Protein AF-A0AA35WEH0-F1 (afdb_monomer_lite)

Foldseek 3Di:
DDDDDDDDDDDDDDDDDDDDDDDDDDDDDDDDDDDDDDDDDPDDDDDDDDDDDDDDDPDDDDDDDDDDDQAWDWADDPPFTFIKRWADWDDQPVDDPFPQWTWTWIDTPPDLFIKIKTKRFADPDDPPPPPPRVVSSVLVVLLVVLVVVVLVVCVPAFLEKHWRDWGDDPGMTITIIHPLAQDDSGPPNQRPQKDQQVVVCVVVVDDDPVLCVLQVVLVVSRCVVCVVVVKDQVPDDSSQWMDRPRHIHGHSSSRIDD

Structure (mmCIF, N/CA/C/O backbone):
data_AF-A0AA35WEH0-F1
#
_entry.id   AF-A0AA35WEH0-F1
#
loop_
_atom_site.group_PDB
_atom_site.id
_atom_site.type_symbol
_atom_site.label_atom_id
_atom_site.label_alt_id
_atom_site.label_comp_id
_atom_site.label_asym_id
_atom_site.label_entity_id
_atom_site.label_seq_id
_atom_site.pdbx_PDB_ins_code
_atom_site.Cartn_x
_atom_site.Cartn_y
_atom_site.Cartn_z
_atom_site.occupancy
_atom_site.B_iso_or_equiv
_atom_site.auth_seq_id
_atom_site.auth_comp_id
_atom_site.auth_asym_id
_atom_site.auth_atom_id
_atom_site.pdbx_PDB_model_num
ATOM 1 N N . MET A 1 1 ? -0.187 -2.032 74.366 1.00 37.78 1 MET A N 1
ATOM 2 C CA . MET A 1 1 ? 0.340 -3.121 75.215 1.00 37.78 1 MET A CA 1
ATOM 3 C C . MET A 1 1 ? -0.634 -4.287 75.103 1.00 37.78 1 MET A C 1
ATOM 5 O O . MET A 1 1 ? -1.811 -4.036 75.305 1.00 37.78 1 MET A O 1
ATOM 9 N N . SER A 1 2 ? -0.263 -5.507 74.710 1.00 36.09 2 SER A N 1
ATOM 10 C CA . SER A 1 2 ? 1.036 -6.008 74.213 1.00 36.09 2 SER A CA 1
ATOM 11 C C . SER A 1 2 ? 0.821 -7.257 73.335 1.00 36.09 2 SER A C 1
ATOM 13 O O . SER A 1 2 ? -0.213 -7.906 73.447 1.00 36.09 2 SER A O 1
ATOM 15 N N . LEU A 1 3 ? 1.790 -7.595 72.477 1.00 41.25 3 LEU A N 1
ATOM 16 C CA . LEU A 1 3 ? 1.796 -8.824 71.663 1.00 41.25 3 LEU A CA 1
ATOM 17 C C . LEU A 1 3 ? 2.399 -10.015 72.438 1.00 41.25 3 LEU A C 1
ATOM 19 O O . LEU A 1 3 ? 3.408 -9.839 73.116 1.00 41.25 3 LEU A O 1
ATOM 23 N N . SER A 1 4 ? 1.822 -11.213 72.282 1.00 30.39 4 SER A N 1
ATOM 24 C CA . SER A 1 4 ? 2.431 -12.550 72.487 1.00 30.39 4 SER A CA 1
ATOM 25 C C . SER A 1 4 ? 1.404 -13.610 72.032 1.00 30.39 4 SER A C 1
ATOM 27 O O . SER A 1 4 ? 0.231 -13.428 72.341 1.00 30.39 4 SER A O 1
ATOM 29 N N . THR A 1 5 ? 1.639 -14.702 71.285 1.00 43.41 5 THR A N 1
ATOM 30 C CA . THR A 1 5 ? 2.811 -15.377 70.669 1.00 43.41 5 THR A CA 1
ATOM 31 C C . THR A 1 5 ? 3.831 -16.064 71.590 1.00 43.41 5 THR A C 1
ATOM 33 O O . THR A 1 5 ? 4.907 -15.519 71.823 1.00 43.41 5 THR A O 1
ATOM 36 N N . SER A 1 6 ? 3.529 -17.297 72.032 1.00 41.62 6 SER A N 1
ATOM 37 C CA . SER A 1 6 ? 4.465 -18.325 72.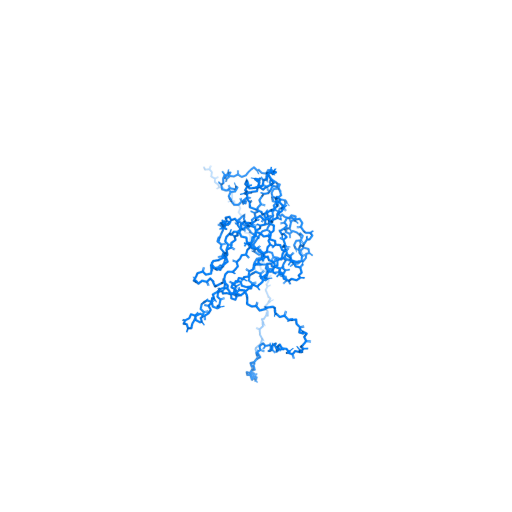561 1.00 41.62 6 SER A CA 1
ATOM 38 C C . SER A 1 6 ? 3.791 -19.724 72.540 1.00 41.62 6 SER A C 1
ATOM 40 O O . SER A 1 6 ? 2.558 -19.740 72.522 1.00 41.62 6 SER A O 1
ATOM 42 N N . PRO A 1 7 ? 4.494 -20.879 72.676 1.00 46.72 7 PRO A N 1
ATOM 43 C CA . PRO A 1 7 ? 5.931 -21.155 72.501 1.00 46.72 7 PRO A CA 1
ATOM 44 C C . PRO A 1 7 ? 6.264 -22.383 71.593 1.00 46.72 7 PRO A C 1
ATOM 46 O O . PRO A 1 7 ? 5.394 -23.095 71.101 1.00 46.72 7 PRO A O 1
ATOM 49 N N . THR A 1 8 ? 7.568 -22.625 71.405 1.00 34.44 8 THR A N 1
ATOM 50 C CA . THR A 1 8 ? 8.225 -23.596 70.488 1.00 34.44 8 THR A CA 1
ATOM 51 C C . THR A 1 8 ? 8.788 -24.852 71.210 1.00 34.44 8 THR A C 1
ATOM 53 O O . THR A 1 8 ? 8.732 -24.911 72.434 1.00 34.44 8 THR A O 1
ATOM 56 N N . GLN A 1 9 ? 9.483 -25.739 70.456 1.00 36.62 9 GLN A N 1
ATOM 57 C CA . GLN A 1 9 ? 10.433 -26.833 70.836 1.00 36.62 9 GLN A CA 1
ATOM 58 C C . GLN A 1 9 ? 9.856 -28.266 71.000 1.00 36.62 9 GLN A C 1
ATOM 60 O O . GLN A 1 9 ? 8.763 -28.407 71.525 1.00 36.62 9 GLN A O 1
ATOM 65 N N . ARG A 1 10 ? 10.545 -29.379 70.633 1.00 31.92 10 ARG A N 1
ATOM 66 C CA . ARG A 1 10 ? 11.736 -29.660 69.757 1.00 31.92 10 ARG A CA 1
ATOM 67 C C . ARG A 1 10 ? 11.915 -31.201 69.574 1.00 31.92 10 ARG A C 1
ATOM 69 O O . ARG A 1 10 ? 11.266 -31.955 70.285 1.00 31.92 10 ARG A O 1
ATOM 76 N N . SER A 1 11 ? 12.907 -31.613 68.762 1.00 31.69 11 SER A N 1
ATOM 77 C CA . SER A 1 11 ? 13.680 -32.890 68.835 1.00 31.69 11 SER A CA 1
ATOM 78 C C . SER A 1 11 ? 13.044 -34.157 68.214 1.00 31.69 11 SER A C 1
ATOM 80 O O . SER A 1 11 ? 11.836 -34.318 68.288 1.00 31.69 11 SER A O 1
ATOM 82 N N . THR A 1 12 ? 13.774 -35.104 67.585 1.00 32.62 12 THR A N 1
ATOM 83 C CA . THR A 1 12 ? 15.225 -35.228 67.236 1.00 32.62 12 THR A CA 1
ATOM 84 C C . THR A 1 12 ? 15.468 -36.343 66.188 1.00 32.62 12 THR A C 1
ATOM 86 O O . THR A 1 12 ? 14.818 -37.367 66.315 1.00 32.62 12 THR A O 1
ATOM 89 N N . VAL A 1 13 ? 16.490 -36.185 65.311 1.00 33.38 13 VAL A N 1
ATOM 90 C CA . VAL A 1 13 ? 17.413 -37.233 64.745 1.00 33.38 13 VAL A CA 1
ATOM 91 C C . VAL A 1 13 ? 16.793 -38.425 63.966 1.00 33.38 13 VAL A C 1
ATOM 93 O O . VAL A 1 13 ? 15.927 -39.107 64.489 1.00 33.38 13 VAL A O 1
ATOM 96 N N . ALA A 1 14 ? 17.236 -38.862 62.773 1.00 31.39 14 ALA A N 1
ATOM 97 C CA . ALA A 1 14 ? 18.154 -38.391 61.703 1.00 31.39 14 ALA A CA 1
ATOM 98 C C . ALA A 1 14 ? 17.812 -39.232 60.413 1.00 31.39 14 ALA A C 1
ATOM 100 O O . ALA A 1 14 ? 16.645 -39.595 60.299 1.00 31.39 14 ALA A O 1
ATOM 101 N N . SER A 1 15 ? 18.597 -39.587 59.373 1.00 34.09 15 SER A N 1
ATOM 102 C CA . SER A 1 15 ? 20.039 -39.608 59.009 1.00 34.09 15 SER A CA 1
ATOM 103 C C . SER A 1 15 ? 20.206 -39.653 57.464 1.00 34.09 15 SER A C 1
ATOM 105 O O . SER A 1 15 ? 19.228 -39.867 56.753 1.00 34.09 15 SER A O 1
ATOM 107 N N . SER A 1 16 ? 21.442 -39.543 56.947 1.00 33.47 16 SER A N 1
ATOM 108 C CA . SER A 1 16 ? 21.816 -39.776 55.524 1.00 33.47 16 SER A CA 1
ATOM 109 C C . SER A 1 16 ? 22.626 -41.082 55.349 1.00 33.47 16 SER A C 1
ATOM 111 O O . SER A 1 16 ? 23.144 -41.589 56.346 1.00 33.47 16 SER A O 1
ATOM 113 N N . PRO A 1 17 ? 22.741 -41.652 54.126 1.00 38.25 17 PRO A N 1
ATOM 114 C CA . PRO A 1 17 ? 23.811 -41.276 53.171 1.00 38.25 17 PRO A CA 1
ATOM 115 C C . PRO A 1 17 ? 23.282 -41.048 51.727 1.00 38.25 17 PRO A C 1
ATOM 117 O O . PRO A 1 17 ? 22.172 -41.460 51.419 1.00 38.25 17 PRO A O 1
ATOM 120 N N . SER A 1 18 ? 23.925 -40.344 50.781 1.00 31.12 18 SER A N 1
ATOM 121 C CA . SER A 1 18 ? 25.342 -40.024 50.483 1.00 31.12 18 SER A CA 1
ATOM 122 C C . SER A 1 18 ? 26.101 -41.060 49.628 1.00 31.12 18 SER A C 1
ATOM 124 O O . SER A 1 18 ? 26.778 -41.927 50.172 1.00 31.12 18 SER A O 1
ATOM 126 N N . VAL A 1 19 ? 26.074 -40.884 48.296 1.00 35.69 19 VAL A N 1
ATOM 127 C CA . VAL A 1 19 ? 27.080 -41.358 47.311 1.00 35.69 19 VAL A CA 1
ATOM 128 C C . VAL A 1 19 ? 27.224 -40.278 46.219 1.00 35.69 19 VAL A C 1
ATOM 130 O O . VAL A 1 19 ? 26.255 -39.578 45.930 1.00 35.69 19 VAL A O 1
ATOM 133 N N . ALA A 1 20 ? 28.417 -40.120 45.632 1.00 35.91 20 ALA A N 1
ATOM 134 C CA . ALA A 1 20 ? 28.762 -39.070 44.662 1.00 35.91 20 ALA A CA 1
ATOM 135 C C . ALA A 1 20 ? 29.321 -39.644 43.329 1.00 35.91 20 ALA A C 1
ATOM 137 O O . ALA A 1 20 ? 29.812 -40.774 43.326 1.00 35.91 20 ALA A O 1
ATOM 138 N N . PRO A 1 21 ? 29.282 -38.887 42.209 1.00 43.41 21 PRO A N 1
ATOM 139 C CA . PRO A 1 21 ? 29.995 -39.208 40.956 1.00 43.41 21 PRO A CA 1
ATOM 140 C C . PRO A 1 21 ? 31.515 -38.937 41.115 1.00 43.41 21 PRO A C 1
ATOM 142 O O . PRO A 1 21 ? 31.869 -38.162 42.009 1.00 43.41 21 PRO A O 1
ATOM 145 N N . PRO A 1 22 ? 32.434 -39.520 40.301 1.00 42.94 22 PRO A N 1
ATOM 146 C CA . PRO A 1 22 ? 32.600 -39.117 38.887 1.00 42.94 22 PRO A CA 1
ATOM 147 C C . PRO A 1 22 ? 33.177 -40.198 37.935 1.00 42.94 22 PRO A C 1
ATOM 149 O O . PRO A 1 22 ? 33.490 -41.307 38.353 1.00 42.94 22 PRO A O 1
ATOM 152 N N . LEU A 1 23 ? 33.426 -39.829 36.667 1.00 29.25 23 LEU A N 1
ATOM 153 C CA . LEU A 1 23 ? 34.758 -39.969 36.042 1.00 29.25 23 LEU A CA 1
ATOM 154 C C . LEU A 1 23 ? 34.862 -39.194 34.713 1.00 29.25 23 LEU A C 1
ATOM 156 O O . LEU A 1 23 ? 33.895 -39.092 33.964 1.00 29.25 23 LEU A O 1
ATOM 160 N N . GLN A 1 24 ? 36.054 -38.667 34.418 1.00 31.41 24 GLN A N 1
ATOM 161 C CA . GLN A 1 24 ? 36.433 -38.111 33.112 1.00 31.41 24 GLN A CA 1
ATOM 162 C C . GLN A 1 24 ? 37.361 -39.091 32.385 1.00 31.41 24 GLN A C 1
ATOM 164 O O . GLN A 1 24 ? 38.207 -39.712 33.027 1.00 31.41 24 GLN A O 1
ATOM 169 N N . GLN A 1 25 ? 37.313 -39.118 31.053 1.00 30.61 25 GLN A N 1
ATOM 170 C CA . GLN A 1 25 ? 38.485 -39.415 30.223 1.00 30.61 25 GLN A CA 1
ATOM 171 C C . GLN A 1 25 ? 38.527 -38.469 29.017 1.00 30.61 25 GLN A C 1
ATOM 173 O O . GLN A 1 25 ? 37.502 -37.964 28.567 1.00 30.61 25 GLN A O 1
ATOM 178 N N . SER A 1 26 ? 39.737 -38.211 28.530 1.00 29.59 26 SER A N 1
ATOM 179 C CA . SER A 1 26 ? 40.049 -37.340 27.397 1.00 29.59 26 SER A CA 1
ATOM 180 C C . SER A 1 26 ? 41.128 -38.016 26.562 1.00 29.59 26 SER A C 1
ATOM 182 O O . SER A 1 26 ? 42.059 -38.555 27.162 1.00 29.59 26 SER A O 1
ATOM 184 N N . LEU A 1 27 ? 41.019 -37.965 25.224 1.00 27.98 27 LEU A N 1
ATOM 185 C CA . LEU A 1 27 ? 42.143 -37.686 24.312 1.00 27.98 27 LEU A CA 1
ATOM 186 C C . LEU A 1 27 ? 41.764 -37.749 22.815 1.00 27.98 27 LEU A C 1
ATOM 188 O O . LEU A 1 27 ? 41.121 -38.699 22.381 1.00 27.98 27 LEU A O 1
ATOM 192 N N . ARG A 1 28 ? 42.366 -36.817 22.055 1.00 27.97 28 ARG A N 1
ATOM 193 C CA . ARG A 1 28 ? 42.634 -36.793 20.594 1.00 27.97 28 ARG A CA 1
ATOM 194 C C . ARG A 1 28 ? 41.518 -36.364 19.631 1.00 27.97 28 ARG A C 1
ATOM 196 O O . ARG A 1 28 ? 40.502 -37.029 19.467 1.00 27.97 28 ARG A O 1
ATOM 203 N N . ASP A 1 29 ? 41.842 -35.305 18.893 1.00 30.02 29 ASP A N 1
ATOM 204 C CA . ASP A 1 29 ? 41.240 -34.885 17.626 1.00 30.02 29 ASP A CA 1
ATOM 205 C C . ASP A 1 29 ? 41.482 -35.906 16.497 1.00 30.02 29 ASP A C 1
ATOM 207 O O . ASP A 1 29 ? 42.400 -36.735 16.564 1.00 30.02 29 ASP A O 1
ATOM 211 N N . PRO A 1 30 ? 40.724 -35.781 15.397 1.00 30.28 30 PRO A N 1
ATOM 212 C CA . PRO A 1 30 ? 41.403 -35.398 14.156 1.00 30.28 30 PRO A CA 1
ATOM 213 C C . PRO A 1 30 ? 40.735 -34.220 13.427 1.00 30.28 30 PRO A C 1
ATOM 215 O O . PRO A 1 30 ? 39.516 -34.055 13.435 1.00 30.28 30 PRO A O 1
ATOM 218 N N . THR A 1 31 ? 41.545 -33.435 12.715 1.00 34.53 31 THR A N 1
ATOM 219 C CA . THR A 1 31 ? 41.068 -32.474 11.709 1.00 34.53 31 THR A CA 1
ATOM 220 C C . THR A 1 31 ? 40.527 -33.193 10.469 1.00 34.53 31 THR A C 1
ATOM 222 O O . THR A 1 31 ? 40.959 -34.304 10.148 1.00 34.53 31 THR A O 1
ATOM 225 N N . PRO A 1 32 ? 39.625 -32.539 9.716 1.00 32.81 32 PRO A N 1
ATOM 226 C CA . PRO A 1 32 ? 39.900 -32.447 8.281 1.00 32.81 32 PRO A CA 1
ATOM 227 C C . PRO A 1 32 ? 39.552 -31.091 7.632 1.00 32.81 32 PRO A C 1
ATOM 229 O O . PRO A 1 32 ? 38.534 -30.475 7.921 1.00 32.81 32 PRO A O 1
ATOM 232 N N . SER A 1 33 ? 40.423 -30.696 6.697 1.00 27.75 33 SER A N 1
ATOM 233 C CA . SER A 1 33 ? 40.181 -29.899 5.475 1.00 27.75 33 SER A CA 1
ATOM 234 C C . SER A 1 33 ? 39.127 -28.777 5.458 1.00 27.75 33 SER A C 1
ATOM 236 O O . SER A 1 33 ? 37.920 -29.012 5.475 1.00 27.75 33 SER A O 1
ATOM 238 N N . SER A 1 34 ? 39.599 -27.567 5.154 1.00 34.22 34 SER A N 1
ATOM 239 C CA . SER A 1 34 ? 38.798 -26.522 4.514 1.00 34.22 34 SER A CA 1
ATOM 240 C C . SER A 1 34 ? 38.237 -26.977 3.156 1.00 34.22 34 SER A C 1
ATOM 242 O O . SER A 1 34 ? 38.968 -27.487 2.308 1.00 34.22 34 SER A O 1
ATOM 244 N N . ALA A 1 35 ? 36.949 -26.718 2.914 1.00 27.48 35 ALA A N 1
ATOM 245 C CA . ALA A 1 35 ? 36.319 -26.847 1.600 1.00 27.48 35 ALA A CA 1
ATOM 246 C C . ALA A 1 35 ? 35.374 -25.658 1.364 1.00 27.48 35 ALA A C 1
ATOM 248 O O . ALA A 1 35 ? 34.359 -25.512 2.040 1.00 27.48 35 ALA A O 1
ATOM 249 N N . SER A 1 36 ? 35.719 -24.783 0.419 1.00 27.91 36 SER A N 1
ATOM 250 C CA . SER A 1 36 ? 34.925 -23.600 0.076 1.00 27.91 36 SER A CA 1
ATOM 251 C C . SER A 1 36 ? 33.888 -23.927 -1.004 1.00 27.91 36 SER A C 1
ATOM 253 O O . SER A 1 36 ? 34.203 -23.900 -2.194 1.00 27.91 36 SER A O 1
ATOM 255 N N . THR A 1 37 ? 32.646 -24.210 -0.615 1.00 28.70 37 THR A N 1
ATOM 256 C CA . THR A 1 37 ? 31.528 -24.348 -1.563 1.00 28.70 37 THR A CA 1
ATOM 257 C C . THR A 1 37 ? 30.945 -22.985 -1.930 1.00 28.70 37 THR A C 1
ATOM 259 O O . THR A 1 37 ? 30.162 -22.406 -1.178 1.00 28.70 37 THR A O 1
ATOM 262 N N . SER A 1 38 ? 31.322 -22.482 -3.105 1.00 31.77 38 SER A N 1
ATOM 263 C CA . SER A 1 38 ? 30.666 -21.346 -3.763 1.00 31.77 38 SER A CA 1
ATOM 264 C C . SER A 1 38 ? 29.197 -21.664 -4.101 1.00 31.77 38 SER A C 1
ATOM 266 O O . SER A 1 38 ? 28.883 -22.828 -4.365 1.00 31.77 38 SER A O 1
ATOM 268 N N . PRO A 1 39 ? 28.295 -20.665 -4.163 1.00 33.31 39 PRO A N 1
ATOM 269 C CA . PRO A 1 39 ? 26.947 -20.870 -4.695 1.00 33.31 39 PRO A CA 1
ATOM 270 C C . PRO A 1 39 ? 26.987 -21.265 -6.188 1.00 33.31 39 PRO A C 1
ATOM 272 O O . PRO A 1 39 ? 27.934 -20.902 -6.895 1.00 33.31 39 PRO A O 1
ATOM 275 N N . PRO A 1 40 ? 25.983 -22.008 -6.692 1.00 28.98 40 PRO A N 1
ATOM 276 C CA . PRO A 1 40 ? 26.003 -22.556 -8.046 1.00 28.98 40 PRO A CA 1
ATOM 277 C C . PRO A 1 40 ? 25.911 -21.468 -9.124 1.00 28.98 40 PRO A C 1
ATOM 279 O O . PRO A 1 40 ? 25.067 -20.575 -9.078 1.00 28.98 40 PRO A O 1
ATOM 282 N N . ASN A 1 41 ? 26.774 -21.580 -10.134 1.00 27.33 41 ASN A N 1
ATOM 283 C CA . ASN A 1 41 ? 26.896 -20.613 -11.221 1.00 27.33 41 ASN A CA 1
ATOM 284 C C . ASN A 1 41 ? 25.799 -20.829 -12.286 1.00 27.33 41 ASN A C 1
ATOM 286 O O . ASN A 1 41 ? 25.942 -21.674 -13.175 1.00 27.33 41 ASN A O 1
ATOM 290 N N . VAL A 1 42 ? 24.693 -20.080 -12.188 1.00 29.14 42 VAL A N 1
ATOM 291 C CA . VAL A 1 42 ? 23.553 -20.159 -13.122 1.00 29.14 42 VAL A CA 1
ATOM 292 C C . VAL A 1 42 ? 23.944 -19.586 -14.488 1.00 29.14 42 VAL A C 1
ATOM 294 O O . VAL A 1 42 ? 23.784 -18.403 -14.780 1.00 29.14 42 VAL A O 1
ATOM 297 N N . SER A 1 43 ? 24.466 -20.461 -15.344 1.00 23.67 43 SER A N 1
ATOM 298 C CA . SER A 1 43 ? 24.845 -20.130 -16.716 1.00 23.67 43 SER A CA 1
ATOM 299 C C . SER A 1 43 ? 23.604 -19.997 -17.600 1.00 23.67 43 SER A C 1
ATOM 301 O O . SER A 1 43 ? 22.993 -21.000 -17.973 1.00 23.67 43 SER A O 1
ATOM 303 N N . TYR A 1 44 ? 23.245 -18.767 -17.975 1.00 26.27 44 TYR A N 1
ATOM 304 C CA . TYR A 1 44 ? 22.189 -18.513 -18.958 1.00 26.27 44 TYR A CA 1
ATOM 305 C C . TYR A 1 44 ? 22.577 -19.100 -20.319 1.00 26.27 44 TYR A C 1
ATOM 307 O O . TYR A 1 44 ? 23.441 -18.579 -21.025 1.00 26.27 44 TYR A O 1
ATOM 315 N N . ARG A 1 45 ? 21.940 -20.215 -20.684 1.00 23.00 45 ARG A N 1
ATOM 316 C CA . ARG A 1 45 ? 22.231 -20.939 -21.921 1.00 23.00 45 ARG A CA 1
ATOM 317 C C . ARG A 1 45 ? 21.573 -20.239 -23.108 1.00 23.00 45 ARG A C 1
ATOM 319 O O . ARG A 1 45 ? 20.385 -20.427 -23.365 1.00 23.00 45 ARG A O 1
ATOM 326 N N . THR A 1 46 ? 22.357 -19.466 -23.854 1.00 28.17 46 THR A N 1
ATOM 327 C CA . THR A 1 46 ? 21.944 -18.913 -25.147 1.00 28.17 46 THR A CA 1
ATOM 328 C C . THR A 1 46 ? 21.456 -20.030 -26.069 1.00 28.17 46 THR A C 1
ATOM 330 O O . THR A 1 46 ? 22.192 -20.948 -26.424 1.00 28.17 46 THR A O 1
ATOM 333 N N . THR A 1 47 ? 20.187 -19.942 -26.459 1.00 26.83 47 THR A N 1
ATOM 334 C CA . THR A 1 47 ? 19.573 -20.747 -27.519 1.00 26.83 47 THR A CA 1
ATOM 335 C C . THR A 1 47 ? 18.875 -19.801 -28.491 1.00 26.83 47 THR A C 1
ATOM 337 O O . THR A 1 47 ? 18.538 -18.669 -28.144 1.00 26.83 47 THR A O 1
ATOM 340 N N . SER A 1 48 ? 18.822 -20.196 -29.758 1.00 26.70 48 SER A N 1
ATOM 341 C CA . SER A 1 48 ? 18.881 -19.249 -30.873 1.00 26.70 48 SER A CA 1
ATOM 342 C C . SER A 1 48 ? 17.549 -18.991 -31.574 1.00 26.70 48 SER A C 1
ATOM 344 O O . SER A 1 48 ? 16.800 -19.922 -31.848 1.00 26.70 48 SER A O 1
ATOM 346 N N . SER A 1 49 ? 17.399 -17.746 -32.031 1.00 25.41 49 SER A N 1
ATOM 347 C CA . SER A 1 49 ? 16.596 -17.336 -33.190 1.00 25.41 49 SER A CA 1
ATOM 348 C C . SER A 1 49 ? 15.072 -17.477 -33.101 1.00 25.41 49 SER A C 1
ATOM 350 O O . SER A 1 49 ? 14.480 -18.504 -33.419 1.00 25.41 49 SER A O 1
ATOM 352 N N . SER A 1 50 ? 14.416 -16.339 -32.883 1.00 24.27 50 SER A N 1
ATOM 353 C CA . SER A 1 50 ? 13.162 -16.004 -33.566 1.00 24.27 50 SER A CA 1
ATOM 354 C C . SER A 1 50 ? 13.195 -14.520 -33.919 1.00 24.27 50 SER A C 1
ATOM 356 O O . SER A 1 50 ? 13.106 -13.657 -33.051 1.00 24.27 50 SER A O 1
ATOM 358 N N . THR A 1 51 ? 13.432 -14.227 -35.197 1.00 25.98 51 THR A N 1
ATOM 359 C CA . THR A 1 51 ? 13.647 -12.864 -35.693 1.00 25.98 51 THR A CA 1
ATOM 360 C C . THR A 1 51 ? 12.327 -12.105 -35.763 1.00 25.98 51 THR A C 1
ATOM 362 O O . THR A 1 51 ? 11.466 -12.451 -36.568 1.00 25.98 51 THR A O 1
ATOM 365 N N . ILE A 1 52 ? 12.201 -11.023 -34.994 1.00 25.58 52 ILE A N 1
ATOM 366 C CA . ILE A 1 52 ? 11.178 -9.995 -35.212 1.00 25.58 52 ILE A CA 1
ATOM 367 C C . ILE A 1 52 ? 11.892 -8.720 -35.665 1.00 25.58 52 ILE A C 1
ATOM 369 O O . ILE A 1 52 ? 12.867 -8.283 -35.055 1.00 25.58 52 ILE A O 1
ATOM 373 N N . LEU A 1 53 ? 11.441 -8.169 -36.791 1.00 23.73 53 LEU A N 1
ATOM 374 C CA . LEU A 1 53 ? 12.065 -7.027 -37.454 1.00 23.73 53 LEU A CA 1
ATOM 375 C C . LEU A 1 53 ? 11.758 -5.725 -36.703 1.00 23.73 53 LEU A C 1
ATOM 377 O O . LEU A 1 53 ? 10.595 -5.376 -36.508 1.00 23.73 53 LEU A O 1
ATOM 381 N N . LEU A 1 54 ? 12.803 -4.978 -36.345 1.00 23.73 54 LEU A N 1
ATOM 382 C CA . LEU A 1 54 ? 12.674 -3.596 -35.886 1.00 23.73 54 LEU A CA 1
ATOM 383 C C . LEU A 1 54 ? 12.391 -2.671 -37.086 1.00 23.73 54 LEU A C 1
ATOM 385 O O . LEU A 1 54 ? 13.165 -2.698 -38.048 1.00 23.73 54 LEU A O 1
ATOM 389 N N . PRO A 1 55 ? 11.353 -1.815 -37.048 1.00 28.39 55 PRO A N 1
ATOM 390 C CA . PRO A 1 55 ? 11.248 -0.691 -37.972 1.00 28.39 55 PRO A CA 1
ATOM 391 C C . PRO A 1 55 ? 12.310 0.380 -37.633 1.00 28.39 55 PRO A C 1
ATOM 393 O O . PRO A 1 55 ? 12.654 0.555 -36.461 1.00 28.39 55 PRO A O 1
ATOM 396 N N . PRO A 1 56 ? 12.856 1.105 -38.626 1.00 27.28 56 PRO A N 1
ATOM 397 C CA . PRO A 1 56 ? 13.961 2.036 -38.407 1.00 27.28 56 PRO A CA 1
ATOM 398 C C . PRO A 1 56 ? 13.517 3.418 -37.897 1.00 27.28 56 PRO A C 1
ATOM 400 O O . PRO A 1 56 ? 12.481 3.938 -38.293 1.00 27.28 56 PRO A O 1
ATOM 403 N N . ASN A 1 57 ? 14.388 4.037 -37.093 1.00 27.61 57 ASN A N 1
ATOM 404 C CA . ASN A 1 57 ? 14.520 5.479 -36.831 1.00 27.61 57 ASN A CA 1
ATOM 405 C C . ASN A 1 57 ? 13.249 6.358 -36.833 1.00 27.61 57 ASN A C 1
ATOM 407 O O . ASN A 1 57 ? 12.942 7.027 -37.819 1.00 27.61 57 ASN A O 1
ATOM 411 N N . SER A 1 58 ? 12.675 6.570 -35.647 1.00 26.03 58 SER A N 1
ATOM 412 C CA . SER A 1 58 ? 12.014 7.837 -35.294 1.00 26.03 58 SER A CA 1
ATOM 413 C C . SER A 1 58 ? 12.858 8.597 -34.265 1.00 26.03 58 SER A C 1
ATOM 415 O O . SER A 1 58 ? 12.545 8.649 -33.075 1.00 26.03 58 SER A O 1
ATOM 417 N N . SER A 1 59 ? 13.981 9.162 -34.710 1.00 32.97 59 SER A N 1
ATOM 418 C CA . SER A 1 59 ? 14.920 9.888 -33.851 1.00 32.97 59 SER A CA 1
ATOM 419 C C . SER A 1 59 ? 14.363 11.244 -33.399 1.00 32.97 59 SER A C 1
ATOM 421 O O . SER A 1 59 ? 14.507 12.252 -34.092 1.00 32.97 59 SER A O 1
ATOM 423 N N . ARG A 1 60 ? 13.789 11.280 -32.194 1.00 27.75 60 ARG A N 1
ATOM 424 C CA . ARG A 1 60 ? 13.722 12.475 -31.342 1.00 27.75 60 ARG A CA 1
ATOM 425 C C . ARG A 1 60 ? 14.453 12.165 -30.043 1.00 27.75 60 ARG A C 1
ATOM 427 O O . ARG A 1 60 ? 13.984 11.359 -29.249 1.00 27.75 60 ARG A O 1
ATOM 434 N N . GLY A 1 61 ? 15.633 12.754 -29.873 1.00 26.88 61 GLY A N 1
ATOM 435 C CA . GLY A 1 61 ? 16.410 12.596 -28.648 1.00 26.88 61 GLY A CA 1
ATOM 436 C C . GLY A 1 61 ? 15.815 13.413 -27.506 1.00 26.88 61 GLY A C 1
ATOM 437 O O . GLY A 1 61 ? 15.358 14.535 -27.722 1.00 26.88 61 GLY A O 1
ATOM 438 N N . ILE A 1 62 ? 15.883 12.868 -26.295 1.00 29.86 62 ILE A N 1
ATOM 439 C CA . ILE A 1 62 ? 15.782 13.632 -25.051 1.00 29.86 62 ILE A CA 1
ATOM 440 C C . ILE A 1 62 ? 17.181 13.618 -24.432 1.00 29.86 62 ILE A C 1
ATOM 442 O O . ILE A 1 62 ? 17.824 12.571 -24.362 1.00 29.86 62 ILE A O 1
ATOM 446 N N . VAL A 1 63 ? 17.683 14.797 -24.069 1.00 29.67 63 VAL A N 1
ATOM 447 C CA . VAL A 1 63 ? 19.032 14.992 -23.530 1.00 29.67 63 VAL A CA 1
ATOM 448 C C . VAL A 1 63 ? 18.917 15.501 -22.099 1.00 29.67 63 VAL A C 1
ATOM 450 O O . VAL A 1 63 ? 18.498 16.635 -21.885 1.00 29.67 63 VAL A O 1
ATOM 453 N N . GLY A 1 64 ? 19.367 14.683 -21.147 1.00 29.73 64 GLY A N 1
ATOM 454 C CA . GLY A 1 64 ? 19.583 15.076 -19.755 1.00 29.73 64 GLY A CA 1
ATOM 455 C C . GLY A 1 64 ? 18.383 14.878 -18.821 1.00 29.73 64 GLY A C 1
ATOM 456 O O . GLY A 1 64 ? 17.262 15.266 -19.129 1.00 29.73 64 GLY A O 1
ATOM 457 N N . ASN A 1 65 ? 18.683 14.349 -17.630 1.00 28.72 65 ASN A N 1
ATOM 458 C CA . ASN A 1 65 ? 17.782 14.151 -16.489 1.00 28.72 65 ASN A CA 1
ATOM 459 C C . ASN A 1 65 ? 16.560 13.250 -16.748 1.00 28.72 65 ASN A C 1
ATOM 461 O O . ASN A 1 65 ? 15.427 13.725 -16.815 1.00 28.72 65 ASN A O 1
ATOM 465 N N . ASP A 1 66 ? 16.805 11.935 -16.746 1.00 38.41 66 ASP A N 1
ATOM 466 C CA . ASP A 1 66 ? 15.792 10.869 -16.746 1.00 38.41 66 ASP A CA 1
ATOM 467 C C . ASP A 1 66 ? 14.926 10.886 -15.465 1.00 38.41 66 ASP A C 1
ATOM 469 O O . ASP A 1 66 ? 15.091 10.089 -14.535 1.00 38.41 66 ASP A O 1
ATOM 473 N N . ARG A 1 67 ? 13.962 11.806 -15.415 1.00 50.44 67 ARG A N 1
ATOM 474 C CA . ARG A 1 67 ? 12.734 11.652 -14.627 1.00 50.44 67 ARG A CA 1
ATOM 475 C C . ARG A 1 67 ? 11.691 10.962 -15.504 1.00 50.44 67 ARG A C 1
ATOM 477 O O . ARG A 1 67 ? 11.642 11.229 -16.701 1.00 50.44 67 ARG A O 1
ATOM 484 N N . LEU A 1 68 ? 10.833 10.137 -14.899 1.00 55.38 68 LEU A N 1
ATOM 485 C CA . LEU A 1 68 ? 9.617 9.655 -15.560 1.00 55.38 68 LEU A CA 1
ATOM 486 C C . LEU A 1 68 ? 8.849 10.851 -16.140 1.00 55.38 68 LEU A C 1
ATOM 488 O O . LEU A 1 68 ? 8.660 11.845 -15.432 1.00 55.38 68 LEU A O 1
ATOM 492 N N . ASP A 1 69 ? 8.414 10.756 -17.399 1.00 54.44 69 ASP A N 1
ATOM 493 C CA . ASP A 1 69 ? 7.565 11.786 -17.998 1.00 54.44 69 ASP A CA 1
ATOM 494 C C . ASP A 1 69 ? 6.255 11.859 -17.190 1.00 54.44 69 ASP A C 1
ATOM 496 O O . ASP A 1 69 ? 5.540 10.858 -17.091 1.00 54.44 69 ASP A O 1
ATOM 500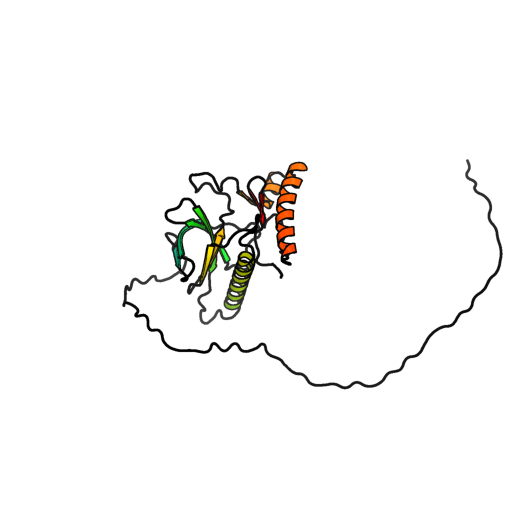 N N . PRO A 1 70 ? 5.936 13.005 -16.563 1.00 54.03 70 PRO A N 1
ATOM 501 C CA . PRO A 1 70 ? 4.812 13.095 -15.640 1.00 54.03 70 PRO A CA 1
ATOM 502 C C . PRO A 1 70 ? 3.448 13.133 -16.346 1.00 54.03 70 PRO A C 1
ATOM 504 O O . PRO A 1 70 ? 2.428 13.210 -15.667 1.00 54.03 70 PRO A O 1
ATOM 507 N N . SER A 1 71 ? 3.396 13.134 -17.685 1.00 66.94 71 SER A N 1
ATOM 508 C CA . SER A 1 71 ? 2.146 13.302 -18.433 1.00 66.94 71 SER A CA 1
ATOM 509 C C . SER A 1 71 ? 1.386 11.993 -18.681 1.00 66.94 71 SER A C 1
ATOM 511 O O . SER A 1 71 ? 0.179 11.944 -18.438 1.00 66.94 71 SER A O 1
ATOM 513 N N . ARG A 1 72 ? 2.068 10.938 -19.146 1.00 77.44 72 ARG A N 1
ATOM 514 C CA . ARG A 1 72 ? 1.521 9.594 -19.408 1.00 77.44 72 ARG A CA 1
ATOM 515 C C . ARG A 1 72 ? 2.620 8.534 -19.347 1.00 77.44 72 ARG A C 1
ATOM 517 O O . ARG A 1 72 ? 3.718 8.744 -19.851 1.00 77.44 72 ARG A O 1
ATOM 524 N N . LEU A 1 73 ? 2.274 7.369 -18.809 1.00 83.25 73 LEU A N 1
ATOM 525 C CA . LEU A 1 73 ? 3.130 6.195 -18.695 1.00 83.25 73 LEU A CA 1
ATOM 526 C C . LEU A 1 73 ? 2.398 4.961 -19.241 1.00 83.25 73 LEU A C 1
ATOM 528 O O . LEU A 1 73 ? 1.537 4.394 -18.567 1.00 83.25 73 LEU A O 1
ATOM 532 N N . SER A 1 74 ? 2.757 4.543 -20.453 1.00 83.94 74 SER A N 1
ATOM 533 C CA . SER A 1 74 ? 2.291 3.295 -21.068 1.00 83.94 74 SER A CA 1
ATOM 534 C C . SER A 1 74 ? 3.195 2.137 -20.649 1.00 83.94 74 SER A C 1
ATOM 536 O O . SER A 1 74 ? 4.374 2.115 -21.000 1.00 83.94 74 SER A O 1
ATOM 538 N N . LEU A 1 75 ? 2.657 1.170 -19.904 1.00 82.50 75 LEU A N 1
ATOM 539 C CA . LEU A 1 75 ? 3.385 -0.004 -19.418 1.00 82.50 75 LEU A CA 1
ATOM 540 C C . LEU A 1 75 ? 2.900 -1.272 -20.125 1.00 82.50 75 LEU A C 1
ATOM 542 O O . LEU A 1 75 ? 1.696 -1.504 -20.236 1.00 82.50 75 LEU A O 1
ATOM 546 N N . ASN A 1 76 ? 3.828 -2.118 -20.580 1.00 81.69 76 ASN A N 1
ATOM 547 C CA . ASN A 1 76 ? 3.524 -3.411 -21.195 1.00 81.69 76 ASN A CA 1
ATOM 548 C C . ASN A 1 76 ? 4.683 -4.398 -20.968 1.00 81.69 76 ASN A C 1
ATOM 550 O O . ASN A 1 76 ? 5.826 -4.077 -21.280 1.00 81.69 76 ASN A O 1
ATOM 554 N N . ASN A 1 77 ? 4.401 -5.594 -20.441 1.00 77.06 77 ASN A N 1
ATOM 555 C CA . ASN A 1 77 ? 5.391 -6.671 -20.270 1.00 77.06 77 ASN A CA 1
ATOM 556 C C . ASN A 1 77 ? 5.024 -7.967 -21.029 1.00 77.06 77 ASN A C 1
ATOM 558 O O . ASN A 1 77 ? 5.616 -9.017 -20.787 1.00 77.06 77 ASN A O 1
ATOM 562 N N . GLY A 1 78 ? 4.029 -7.912 -21.922 1.00 67.69 78 GLY A N 1
ATOM 563 C CA . GLY A 1 78 ? 3.490 -9.058 -22.663 1.00 67.69 78 GLY A CA 1
ATOM 564 C C . GLY A 1 78 ? 2.417 -9.871 -21.924 1.00 67.69 78 GLY A C 1
ATOM 565 O O . GLY A 1 78 ? 1.721 -10.654 -22.564 1.00 67.69 78 GLY A O 1
ATOM 566 N N . ILE A 1 79 ? 2.246 -9.669 -20.613 1.00 68.31 79 ILE A N 1
ATOM 567 C CA . ILE A 1 79 ? 1.209 -10.309 -19.780 1.00 68.31 79 ILE A CA 1
ATOM 568 C C . ILE A 1 79 ? 0.251 -9.237 -19.243 1.00 68.31 79 ILE A C 1
ATOM 570 O O . ILE A 1 79 ? -0.959 -9.296 -19.449 1.00 68.31 79 ILE A O 1
ATOM 574 N N . HIS A 1 80 ? 0.815 -8.220 -18.598 1.00 76.88 80 HIS A N 1
ATOM 575 C CA . HIS A 1 80 ? 0.137 -7.035 -18.100 1.00 76.88 80 HIS A CA 1
ATOM 576 C C . HIS A 1 80 ? 0.371 -5.866 -19.059 1.00 76.88 80 HIS A C 1
ATOM 578 O O . HIS A 1 80 ? 1.474 -5.682 -19.582 1.00 76.88 80 HIS A O 1
ATOM 584 N N . HIS A 1 81 ? -0.662 -5.049 -19.243 1.00 81.75 81 HIS A N 1
ATOM 585 C CA . HIS A 1 81 ? -0.600 -3.781 -19.960 1.00 81.75 81 HIS A CA 1
ATOM 586 C C . HIS A 1 81 ? -1.439 -2.730 -19.222 1.00 81.75 81 HIS A C 1
ATOM 588 O O . HIS A 1 81 ? -2.417 -3.069 -18.552 1.00 81.75 81 HIS A O 1
ATOM 594 N N . GLY A 1 82 ? -1.072 -1.458 -19.341 1.00 84.81 82 GLY A N 1
ATOM 595 C CA . GLY A 1 82 ? -1.874 -0.361 -18.815 1.00 84.81 82 GLY A CA 1
ATOM 596 C C . GLY A 1 82 ? -1.261 1.004 -19.089 1.00 84.81 82 GLY A C 1
ATOM 597 O O . GLY A 1 82 ? -0.055 1.193 -18.938 1.00 84.81 82 GLY A O 1
ATOM 598 N N . ASP A 1 83 ? -2.118 1.946 -19.463 1.00 89.69 83 ASP A N 1
ATOM 599 C CA . ASP A 1 83 ? -1.785 3.354 -19.627 1.00 89.69 83 ASP A CA 1
ATOM 600 C C . ASP A 1 83 ? -2.177 4.117 -18.357 1.00 89.69 83 ASP A C 1
ATOM 602 O O . ASP A 1 83 ? -3.312 4.020 -17.877 1.00 89.69 83 ASP A O 1
ATOM 606 N N . TYR A 1 84 ? -1.223 4.854 -17.790 1.00 91.88 84 TYR A N 1
ATOM 607 C CA . TYR A 1 84 ? -1.361 5.515 -16.496 1.00 91.88 84 TYR A CA 1
ATOM 608 C C . TYR A 1 84 ? -0.995 6.998 -16.583 1.00 91.88 84 TYR A C 1
ATOM 610 O O . TYR A 1 84 ? 0.061 7.366 -17.097 1.00 91.88 84 TYR A O 1
ATOM 618 N N . ILE A 1 85 ? -1.837 7.861 -16.020 1.00 92.00 85 ILE A N 1
ATOM 619 C CA . ILE A 1 85 ? -1.525 9.277 -15.804 1.00 92.00 85 ILE A CA 1
ATOM 620 C C . ILE A 1 85 ? -0.896 9.387 -14.413 1.00 92.00 85 ILE A C 1
ATOM 622 O O . ILE A 1 85 ? -1.574 9.135 -13.411 1.00 92.00 85 ILE A O 1
ATOM 626 N N . ILE A 1 86 ? 0.396 9.721 -14.349 1.00 91.38 86 ILE A N 1
ATOM 627 C CA . ILE A 1 86 ? 1.134 9.835 -13.084 1.00 91.38 86 ILE A CA 1
ATOM 628 C C . ILE A 1 86 ? 0.628 11.060 -12.310 1.00 91.38 86 ILE A C 1
ATOM 630 O O . ILE A 1 86 ? 0.555 12.169 -12.835 1.00 91.38 86 ILE A O 1
ATOM 634 N N . GLY A 1 87 ? 0.264 10.848 -11.049 1.00 89.56 87 GLY A N 1
ATOM 635 C CA . GLY A 1 87 ? -0.168 11.874 -10.109 1.00 89.56 87 GLY A CA 1
ATOM 636 C C . GLY A 1 87 ? 0.893 12.187 -9.044 1.00 89.56 87 GLY A C 1
ATOM 637 O O . GLY A 1 87 ? 2.089 11.964 -9.248 1.00 89.56 87 GLY A O 1
ATOM 638 N N . PRO A 1 88 ? 0.478 12.738 -7.889 1.00 90.38 88 PRO A N 1
ATOM 639 C CA . PRO A 1 88 ? 1.396 13.110 -6.818 1.00 90.38 88 PRO A CA 1
ATOM 640 C C . PRO A 1 88 ? 2.160 11.928 -6.207 1.00 90.38 88 PRO A C 1
ATOM 642 O O . PRO A 1 88 ? 1.668 10.798 -6.144 1.00 90.38 88 PRO A O 1
ATOM 645 N N . LEU A 1 89 ? 3.347 12.237 -5.681 1.00 91.44 89 LEU A N 1
ATOM 646 C CA . LEU A 1 89 ? 4.127 11.342 -4.830 1.00 91.44 89 LEU A CA 1
ATOM 647 C C . LEU A 1 89 ? 3.352 11.045 -3.531 1.00 91.44 89 LEU A C 1
ATOM 649 O O . LEU A 1 89 ? 2.968 11.967 -2.806 1.00 91.44 89 LEU A O 1
ATOM 653 N N . VAL A 1 90 ? 3.172 9.765 -3.215 1.00 89.25 90 VAL A N 1
ATOM 654 C CA . VAL A 1 90 ? 2.714 9.286 -1.908 1.00 89.25 90 VAL A CA 1
ATOM 655 C C . VAL A 1 90 ? 3.845 9.495 -0.905 1.00 89.25 90 VAL A C 1
ATOM 657 O O . VAL A 1 90 ? 4.982 9.103 -1.154 1.00 89.25 90 VAL A O 1
ATOM 660 N N . GLN A 1 91 ? 3.551 10.102 0.245 1.00 79.69 91 GLN A N 1
ATOM 661 C CA . GLN A 1 91 ? 4.520 10.218 1.337 1.00 79.69 91 GLN A CA 1
ATOM 662 C C . GLN A 1 91 ? 4.353 9.025 2.296 1.00 79.69 91 GLN A C 1
ATOM 664 O O . GLN A 1 91 ? 3.366 8.987 3.036 1.00 79.69 91 GLN A O 1
ATOM 669 N N . PRO A 1 92 ? 5.270 8.037 2.300 1.00 71.62 92 PRO A N 1
ATOM 670 C CA . PRO A 1 92 ? 5.164 6.875 3.175 1.00 71.62 92 PRO A CA 1
ATOM 671 C C . PRO A 1 92 ? 5.412 7.273 4.633 1.00 71.62 92 PRO A C 1
ATOM 673 O O . PRO A 1 92 ? 6.442 7.858 4.970 1.00 71.62 92 PRO A O 1
ATOM 676 N N . VAL A 1 93 ? 4.485 6.891 5.516 1.00 71.81 93 VAL A N 1
ATOM 677 C CA . VAL A 1 93 ? 4.446 7.298 6.937 1.00 71.81 93 VAL A CA 1
ATOM 678 C C . VAL A 1 93 ? 5.719 6.938 7.716 1.00 71.81 93 VAL A C 1
ATOM 680 O O . VAL A 1 93 ? 6.064 7.615 8.680 1.00 71.81 93 VAL A O 1
ATOM 683 N N . ASN A 1 94 ? 6.436 5.894 7.289 1.00 65.88 94 ASN A N 1
ATOM 684 C CA . ASN A 1 94 ? 7.670 5.415 7.921 1.00 65.88 94 ASN A CA 1
ATOM 685 C C . ASN A 1 94 ? 8.894 5.453 6.977 1.00 65.88 94 ASN A C 1
ATOM 687 O O . ASN A 1 94 ? 9.885 4.774 7.238 1.00 65.88 94 ASN A O 1
ATOM 691 N N . GLY A 1 95 ? 8.832 6.224 5.882 1.00 69.56 95 GLY A N 1
ATOM 692 C CA . GLY A 1 95 ? 9.864 6.230 4.836 1.00 69.56 95 GLY A CA 1
ATOM 693 C C . GLY A 1 95 ? 9.904 4.941 4.000 1.00 69.56 95 GLY A C 1
ATOM 694 O O . GLY A 1 95 ? 9.086 4.039 4.181 1.00 69.56 95 GLY A O 1
ATOM 695 N N . THR A 1 96 ? 10.870 4.848 3.083 1.00 72.12 96 THR A N 1
ATOM 696 C CA . THR A 1 96 ? 11.214 3.612 2.357 1.00 72.12 96 THR A CA 1
ATOM 697 C C . THR A 1 96 ? 12.551 3.045 2.859 1.00 72.12 96 THR A C 1
ATOM 699 O O . THR A 1 96 ? 13.448 3.822 3.195 1.00 72.12 96 THR A O 1
ATOM 702 N N . PRO A 1 97 ? 12.746 1.708 2.898 1.00 73.56 97 PRO A N 1
ATOM 703 C CA . PRO A 1 97 ? 14.021 1.115 3.328 1.00 73.56 97 PRO A CA 1
ATOM 704 C C . PRO A 1 97 ? 15.217 1.433 2.418 1.00 73.56 97 PRO A C 1
ATOM 706 O O . PRO A 1 97 ? 16.361 1.347 2.857 1.00 73.56 97 PRO A O 1
ATOM 709 N N . VAL A 1 98 ? 14.957 1.779 1.153 1.00 80.88 98 VAL A N 1
ATOM 710 C CA . VAL A 1 98 ? 15.958 2.135 0.138 1.00 80.88 98 VAL A CA 1
ATOM 711 C C . VAL A 1 98 ? 15.525 3.438 -0.526 1.00 80.88 98 VAL A C 1
ATOM 713 O O . VAL A 1 98 ? 14.422 3.525 -1.066 1.00 80.88 98 VAL A O 1
ATOM 716 N N . LYS A 1 99 ? 16.418 4.435 -0.522 1.00 77.06 99 LYS A N 1
ATOM 717 C CA . LYS A 1 99 ? 16.155 5.821 -0.969 1.00 77.06 99 LYS A CA 1
ATOM 718 C C . LYS A 1 99 ? 15.679 5.937 -2.423 1.00 77.06 99 LYS A C 1
ATOM 720 O O . LYS A 1 99 ? 15.046 6.925 -2.776 1.00 77.06 99 LYS A O 1
ATOM 725 N N . ASN A 1 100 ? 15.992 4.938 -3.247 1.00 84.88 100 ASN A N 1
ATOM 726 C CA . ASN A 1 100 ? 15.689 4.913 -4.677 1.00 84.88 100 ASN A CA 1
ATOM 727 C C . ASN A 1 100 ? 14.258 4.419 -4.985 1.00 84.88 100 ASN A C 1
ATOM 729 O O . ASN A 1 100 ? 13.838 4.486 -6.140 1.00 84.88 100 ASN A O 1
ATOM 733 N N . ILE A 1 101 ? 13.509 3.930 -3.982 1.00 89.25 101 ILE A N 1
ATOM 734 C CA . ILE A 1 101 ? 12.088 3.566 -4.116 1.00 89.25 101 ILE A CA 1
ATOM 735 C C . ILE A 1 101 ? 11.215 4.780 -3.779 1.00 89.25 101 ILE A C 1
ATOM 737 O O . ILE A 1 101 ? 11.321 5.349 -2.691 1.00 89.25 101 ILE A O 1
ATOM 741 N N . SER A 1 102 ? 10.332 5.141 -4.708 1.00 89.94 102 SER A N 1
ATOM 742 C CA . SER A 1 102 ? 9.313 6.191 -4.601 1.00 89.94 102 SER A CA 1
ATOM 743 C C . SER A 1 102 ? 7.932 5.628 -4.947 1.00 89.94 102 SER A C 1
ATOM 745 O O . SER A 1 102 ? 7.811 4.764 -5.812 1.00 89.94 102 SER A O 1
ATOM 747 N N . GLU A 1 103 ? 6.882 6.117 -4.292 1.00 91.81 103 GLU A N 1
ATOM 748 C CA . GLU A 1 103 ? 5.499 5.678 -4.516 1.00 91.81 103 GLU A CA 1
ATOM 749 C C . GLU A 1 103 ? 4.672 6.842 -5.076 1.00 91.81 103 GLU A C 1
ATOM 751 O O . GLU A 1 103 ? 4.768 7.962 -4.581 1.00 91.81 103 GLU A O 1
ATOM 756 N N . TYR A 1 104 ? 3.858 6.602 -6.105 1.00 93.25 104 TYR A N 1
ATOM 757 C CA . TYR A 1 104 ? 3.026 7.618 -6.762 1.00 93.25 104 TYR A CA 1
ATOM 758 C C . TYR A 1 104 ? 1.581 7.144 -6.867 1.00 93.25 104 TYR A C 1
ATOM 760 O O . TYR A 1 104 ? 1.337 5.985 -7.194 1.00 93.25 104 TYR A O 1
ATOM 768 N N . ILE A 1 105 ? 0.619 8.045 -6.676 1.00 94.19 105 ILE A N 1
ATOM 769 C CA . ILE A 1 105 ? -0.761 7.805 -7.120 1.00 94.19 105 ILE A CA 1
ATOM 770 C C . ILE A 1 105 ? -0.765 7.916 -8.647 1.00 94.19 105 ILE A C 1
ATOM 772 O O . ILE A 1 105 ? -0.178 8.855 -9.181 1.00 94.19 105 ILE A O 1
ATOM 776 N N . ALA A 1 106 ? -1.446 7.023 -9.361 1.00 95.12 106 ALA A N 1
ATOM 777 C CA . ALA A 1 106 ? -1.697 7.190 -10.791 1.00 95.12 106 ALA A CA 1
ATOM 778 C C . ALA A 1 106 ? -3.139 6.828 -11.159 1.00 95.12 106 ALA A C 1
ATOM 780 O O . ALA A 1 106 ? -3.726 5.907 -10.589 1.00 95.12 106 ALA A O 1
ATOM 781 N N . LYS A 1 107 ? -3.708 7.549 -12.130 1.00 94.38 107 LYS A N 1
ATOM 782 C CA . LYS A 1 107 ? -5.032 7.247 -12.690 1.00 94.38 107 LYS A CA 1
ATOM 783 C C . LYS A 1 107 ? -4.880 6.314 -13.884 1.00 94.38 107 LYS A C 1
ATOM 785 O O . LYS A 1 107 ? -4.090 6.610 -14.780 1.00 94.38 107 LYS A O 1
ATOM 790 N N . LYS A 1 108 ? -5.649 5.227 -13.932 1.00 94.19 108 LYS A N 1
ATOM 791 C CA . LYS A 1 108 ? -5.696 4.337 -15.098 1.00 94.19 108 LYS A CA 1
ATOM 792 C C . LYS A 1 108 ? -6.498 5.002 -16.220 1.00 94.19 108 LYS A C 1
ATOM 794 O O . LYS A 1 108 ? -7.643 5.413 -16.013 1.00 94.19 108 LYS A O 1
ATOM 799 N N . GLU A 1 109 ? -5.901 5.141 -17.400 1.00 91.06 109 GLU A N 1
ATOM 800 C CA . GLU A 1 109 ? -6.500 5.893 -18.504 1.00 91.06 109 GLU A CA 1
ATOM 801 C C . GLU A 1 109 ? -7.831 5.282 -18.979 1.00 91.06 109 GLU A C 1
ATOM 803 O O . GLU A 1 109 ? -8.047 4.073 -18.920 1.00 91.06 109 GLU A O 1
ATOM 808 N N . GLY A 1 110 ? -8.767 6.144 -19.391 1.00 89.50 110 GLY A N 1
ATOM 809 C CA . GLY A 1 110 ? -10.124 5.756 -19.790 1.00 89.50 110 GLY A CA 1
ATOM 810 C C . GLY A 1 110 ? -11.052 5.338 -18.640 1.00 89.50 110 GLY A C 1
ATOM 811 O O . GLY A 1 110 ? -12.237 5.121 -18.880 1.00 89.50 110 GLY A O 1
ATOM 812 N N . THR A 1 111 ? -10.553 5.251 -17.402 1.00 93.00 111 THR A N 1
ATOM 813 C CA . THR A 1 111 ? -11.327 4.832 -16.219 1.00 93.00 111 THR A CA 1
ATOM 814 C C . THR A 1 111 ? -11.483 5.961 -15.195 1.00 93.00 111 THR A C 1
ATOM 816 O O . THR A 1 111 ? -10.967 7.066 -15.374 1.00 93.00 111 THR A O 1
ATOM 819 N N . ASP A 1 112 ? -12.180 5.678 -14.091 1.00 93.75 112 ASP A N 1
ATOM 820 C CA . ASP A 1 112 ? -12.170 6.524 -12.890 1.00 93.75 112 ASP A CA 1
ATOM 821 C C . ASP A 1 112 ? -11.369 5.895 -11.735 1.00 93.75 112 ASP A C 1
ATOM 823 O O . ASP A 1 112 ? -11.486 6.322 -10.589 1.00 93.75 112 ASP A O 1
ATOM 827 N N . ASP A 1 113 ? -10.565 4.877 -12.049 1.00 94.88 113 ASP A N 1
ATOM 828 C CA . ASP A 1 113 ? -9.907 4.011 -11.081 1.00 94.88 113 ASP A CA 1
ATOM 829 C C . ASP A 1 113 ? -8.427 4.403 -10.922 1.00 94.88 113 ASP A C 1
ATOM 831 O O . ASP A 1 113 ? -7.754 4.832 -11.869 1.00 94.88 113 ASP A O 1
ATOM 835 N N . PHE A 1 114 ? -7.918 4.262 -9.700 1.00 95.56 114 PHE A N 1
ATOM 836 C CA . PHE A 1 114 ? -6.574 4.683 -9.309 1.00 95.56 114 PHE A CA 1
ATOM 837 C C . PHE A 1 114 ? -5.753 3.508 -8.768 1.00 95.56 114 PHE A C 1
ATOM 839 O O . PHE A 1 114 ? -6.285 2.590 -8.140 1.00 95.56 114 PHE A O 1
ATOM 846 N N . VAL A 1 115 ? -4.439 3.581 -8.982 1.00 96.25 115 VAL A N 1
ATOM 847 C CA . VAL A 1 115 ? -3.421 2.622 -8.524 1.00 96.25 115 VAL A CA 1
ATOM 848 C C . VAL A 1 115 ? -2.293 3.352 -7.791 1.00 96.25 115 VAL A C 1
ATOM 850 O O . VAL A 1 115 ? -2.112 4.560 -7.972 1.00 96.25 115 VAL A O 1
ATOM 853 N N . VAL A 1 116 ? -1.495 2.623 -7.007 1.00 95.19 116 VAL A N 1
ATOM 854 C CA . VAL A 1 116 ? -0.168 3.087 -6.575 1.00 95.19 116 VAL A CA 1
ATOM 855 C C . VAL A 1 116 ? 0.896 2.490 -7.494 1.00 95.19 116 VAL A C 1
ATOM 857 O O . VAL A 1 116 ? 0.982 1.273 -7.655 1.00 95.19 116 VAL A O 1
ATOM 860 N N . LEU A 1 117 ? 1.730 3.349 -8.079 1.00 94.50 117 LEU A N 1
ATOM 861 C CA . LEU A 1 117 ? 2.952 2.968 -8.781 1.00 94.50 117 LEU A CA 1
ATOM 862 C C . LEU A 1 117 ? 4.118 3.024 -7.796 1.00 94.50 117 LEU A C 1
ATOM 864 O O . LEU A 1 117 ? 4.536 4.105 -7.377 1.00 94.50 117 LEU A O 1
ATOM 868 N N . LYS A 1 118 ? 4.658 1.863 -7.439 1.00 93.19 118 LYS A N 1
ATOM 869 C CA . LYS A 1 118 ? 5.850 1.729 -6.605 1.00 93.19 118 LYS A CA 1
ATOM 870 C C . LYS A 1 118 ? 7.070 1.576 -7.512 1.00 93.19 118 LYS A C 1
ATOM 872 O O . LYS A 1 118 ? 7.276 0.528 -8.121 1.00 93.19 118 LYS A O 1
ATOM 877 N N . VAL A 1 119 ? 7.839 2.654 -7.639 1.00 92.69 119 VAL A N 1
ATOM 878 C CA . VAL A 1 119 ? 8.920 2.830 -8.615 1.00 92.69 119 VAL A CA 1
ATOM 879 C C . VAL A 1 119 ? 10.274 2.814 -7.914 1.00 92.69 119 VAL A C 1
ATOM 881 O O . VAL A 1 119 ? 10.601 3.726 -7.159 1.00 92.69 119 VAL A O 1
ATOM 884 N N . LEU A 1 120 ? 11.106 1.827 -8.232 1.00 92.56 120 LEU A N 1
ATOM 885 C CA . LEU A 1 120 ? 12.551 1.902 -8.039 1.00 92.56 120 LEU A CA 1
ATOM 886 C C . LEU A 1 120 ? 13.172 2.625 -9.238 1.00 92.56 120 LEU A C 1
ATOM 888 O O . LEU A 1 120 ? 13.054 2.147 -10.366 1.00 92.56 120 LEU A O 1
ATOM 892 N N . THR A 1 121 ? 13.868 3.735 -8.994 1.00 89.62 121 THR A N 1
ATOM 893 C CA . THR A 1 121 ? 14.767 4.339 -9.992 1.00 89.62 121 THR A CA 1
ATOM 894 C C . THR A 1 121 ? 16.136 3.676 -9.904 1.00 89.62 121 THR A C 1
ATOM 896 O O . THR A 1 121 ? 16.681 3.540 -8.814 1.00 89.62 121 THR A O 1
ATOM 899 N N . LEU A 1 122 ? 16.684 3.262 -11.041 1.00 87.12 122 LEU A N 1
ATOM 900 C CA . LEU A 1 122 ? 17.993 2.624 -11.145 1.00 87.12 122 LEU A CA 1
ATOM 901 C C . LEU A 1 122 ? 19.065 3.669 -11.473 1.00 87.12 122 LEU A C 1
ATOM 903 O O . LEU A 1 122 ? 18.853 4.557 -12.303 1.00 87.12 122 LEU A O 1
ATOM 907 N N . GLY A 1 123 ? 20.235 3.545 -10.857 1.00 76.94 123 GLY A N 1
ATOM 908 C CA . GLY A 1 123 ? 21.406 4.336 -11.194 1.00 76.94 123 GLY A CA 1
ATOM 909 C C . GLY A 1 123 ? 21.990 3.910 -12.540 1.00 76.94 123 GLY A C 1
ATOM 910 O O . GLY A 1 123 ? 22.436 2.775 -12.707 1.00 76.94 123 GLY A O 1
ATOM 911 N N . ASN A 1 124 ? 22.071 4.843 -13.491 1.00 60.72 124 ASN A N 1
ATOM 912 C CA . ASN A 1 124 ? 22.956 4.675 -14.643 1.00 60.72 124 ASN A CA 1
ATOM 913 C C . ASN A 1 124 ? 24.397 4.573 -14.120 1.00 60.72 124 ASN A C 1
ATOM 915 O O . ASN A 1 124 ? 24.921 5.544 -13.576 1.00 60.72 124 ASN A O 1
ATOM 919 N N . GLY A 1 125 ? 25.016 3.397 -14.262 1.00 52.56 125 GLY A N 1
ATOM 920 C CA . GLY A 1 125 ? 26.325 3.067 -13.689 1.00 52.56 125 GLY A CA 1
ATOM 921 C C . GLY A 1 125 ? 27.472 3.886 -14.283 1.00 52.56 125 GLY A C 1
ATOM 922 O O . GLY A 1 125 ? 28.187 3.418 -15.168 1.00 52.56 125 GLY A O 1
ATOM 923 N N . GLY A 1 126 ? 27.644 5.115 -13.795 1.00 49.00 126 GLY A N 1
ATOM 924 C CA . GLY A 1 126 ? 28.737 6.001 -14.178 1.00 49.00 126 GLY A CA 1
ATOM 925 C C . GLY A 1 126 ? 30.103 5.419 -13.772 1.00 49.00 126 GLY A C 1
ATOM 926 O O . GLY A 1 126 ? 30.188 4.785 -12.718 1.00 49.00 126 GLY A O 1
ATOM 927 N N . PRO A 1 127 ? 31.195 5.651 -14.533 1.00 46.25 127 PRO A N 1
ATOM 928 C CA . PRO A 1 127 ? 32.487 4.970 -14.326 1.00 46.25 127 PRO A CA 1
ATOM 929 C C . PRO A 1 127 ? 33.242 5.239 -13.005 1.00 46.25 127 PRO A C 1
ATOM 931 O O . PRO A 1 127 ? 34.408 4.869 -12.903 1.00 46.25 127 PRO A O 1
ATOM 934 N N . GLY A 1 128 ? 32.625 5.895 -12.017 1.00 53.41 128 GLY A N 1
ATOM 935 C CA . GLY A 1 128 ? 33.223 6.226 -10.717 1.00 53.41 128 GLY A CA 1
ATOM 936 C C . GLY A 1 128 ? 32.367 5.896 -9.487 1.00 53.41 128 GLY A C 1
ATOM 937 O O . GLY A 1 128 ? 32.818 6.160 -8.381 1.00 53.41 128 GLY A O 1
ATOM 938 N N . ASP A 1 129 ? 31.168 5.321 -9.653 1.00 53.47 129 ASP A N 1
ATOM 939 C CA . ASP A 1 129 ? 30.155 5.174 -8.580 1.00 53.47 129 ASP A CA 1
ATOM 940 C C . ASP A 1 129 ? 29.905 3.698 -8.171 1.00 53.47 129 ASP A C 1
ATOM 942 O O . ASP A 1 129 ? 28.839 3.288 -7.707 1.00 53.47 129 ASP A O 1
ATOM 946 N N . GLY A 1 130 ? 30.896 2.843 -8.443 1.00 54.06 130 GLY A N 1
ATOM 947 C CA . GLY A 1 130 ? 30.748 1.391 -8.622 1.00 54.06 130 GLY A CA 1
ATOM 948 C C . GLY A 1 130 ? 30.571 0.519 -7.370 1.00 54.06 130 GLY A C 1
ATOM 949 O O . GLY A 1 130 ? 30.989 -0.636 -7.402 1.00 54.06 130 GLY A O 1
ATOM 950 N N . GLY A 1 131 ? 29.991 1.033 -6.282 1.00 56.38 131 GLY A N 1
ATOM 951 C CA . GLY A 1 131 ? 29.779 0.281 -5.034 1.00 56.38 131 GLY A CA 1
ATOM 952 C C . GLY A 1 131 ? 28.388 0.490 -4.439 1.00 56.38 131 GLY A C 1
ATOM 953 O O . GLY A 1 131 ? 27.510 -0.374 -4.540 1.00 56.38 131 GLY A O 1
ATOM 954 N N . ASP A 1 132 ? 28.179 1.656 -3.834 1.00 60.44 132 ASP A N 1
ATOM 955 C CA . ASP A 1 132 ? 26.979 1.949 -3.046 1.00 60.44 132 ASP A CA 1
ATOM 956 C C . ASP A 1 132 ? 25.717 2.043 -3.918 1.00 60.44 132 ASP A C 1
ATOM 958 O O . ASP A 1 132 ? 24.648 1.588 -3.511 1.00 60.44 132 ASP A O 1
ATOM 962 N N . HIS A 1 133 ? 25.816 2.546 -5.152 1.00 64.69 133 HIS A N 1
ATOM 963 C CA . HIS A 1 133 ? 24.667 2.605 -6.060 1.00 64.69 133 HIS A CA 1
ATOM 964 C C . HIS A 1 133 ? 24.212 1.214 -6.531 1.00 64.69 133 HIS A C 1
ATOM 966 O O . HIS A 1 133 ? 23.030 0.885 -6.430 1.00 64.69 133 HIS A O 1
ATOM 972 N N . ALA A 1 134 ? 25.142 0.350 -6.950 1.00 68.75 134 ALA A N 1
ATOM 973 C CA . ALA A 1 134 ? 24.815 -1.008 -7.396 1.00 68.75 134 ALA A CA 1
ATOM 974 C C . ALA A 1 134 ? 24.245 -1.891 -6.267 1.00 68.75 134 ALA A C 1
ATOM 976 O O . ALA A 1 134 ? 23.395 -2.752 -6.509 1.00 68.75 134 ALA A O 1
ATOM 977 N N . THR A 1 135 ? 24.684 -1.678 -5.022 1.00 73.19 135 THR A N 1
ATOM 978 C CA . THR A 1 135 ? 24.143 -2.388 -3.853 1.00 73.19 135 THR A CA 1
ATOM 979 C C . THR A 1 135 ? 22.758 -1.876 -3.452 1.00 73.19 135 THR A C 1
ATOM 981 O O . THR A 1 135 ? 21.869 -2.703 -3.243 1.00 73.19 135 THR A O 1
ATOM 984 N N . ASN A 1 136 ? 22.525 -0.555 -3.442 1.00 77.19 136 ASN A N 1
ATOM 985 C CA . ASN A 1 136 ? 21.189 0.022 -3.224 1.00 77.19 136 ASN A CA 1
ATOM 986 C C . ASN A 1 136 ? 20.177 -0.447 -4.283 1.00 77.19 136 ASN A C 1
ATOM 988 O O . ASN A 1 136 ? 19.068 -0.843 -3.930 1.00 77.19 136 ASN A O 1
ATOM 992 N N . ASP A 1 137 ? 20.550 -0.469 -5.564 1.00 86.25 137 ASP A N 1
ATOM 993 C CA . ASP A 1 137 ? 19.650 -0.906 -6.639 1.00 86.25 137 ASP A CA 1
ATOM 994 C C . ASP A 1 137 ? 19.323 -2.403 -6.553 1.00 86.25 137 ASP A C 1
ATOM 996 O O . ASP A 1 137 ? 18.169 -2.798 -6.727 1.00 86.25 137 ASP A O 1
ATOM 1000 N N . ASN A 1 138 ? 20.305 -3.249 -6.225 1.00 86.81 138 ASN A N 1
ATOM 1001 C CA . ASN A 1 138 ? 20.070 -4.676 -5.994 1.00 86.81 138 ASN A CA 1
ATOM 1002 C C . ASN A 1 138 ? 19.179 -4.922 -4.764 1.00 86.81 138 ASN A C 1
ATOM 1004 O O . ASN A 1 138 ? 18.291 -5.775 -4.816 1.00 86.81 138 ASN A O 1
ATOM 1008 N N . GLN A 1 139 ? 19.361 -4.153 -3.686 1.00 88.62 139 GLN A N 1
ATOM 1009 C CA . GLN A 1 139 ? 18.489 -4.200 -2.512 1.00 88.62 139 GLN A CA 1
ATOM 1010 C C . GLN A 1 139 ? 17.066 -3.738 -2.861 1.00 88.62 139 GLN A C 1
ATOM 1012 O O . GLN A 1 139 ? 16.099 -4.417 -2.520 1.00 88.62 139 GLN A O 1
ATOM 1017 N N . GLY A 1 140 ? 16.924 -2.635 -3.600 1.00 90.00 140 GLY A N 1
ATOM 1018 C CA . GLY A 1 140 ? 15.636 -2.129 -4.070 1.00 90.00 140 GLY A CA 1
ATOM 1019 C C . GLY A 1 140 ? 14.894 -3.145 -4.941 1.00 90.00 140 GLY A C 1
ATOM 1020 O O . GLY A 1 140 ? 13.717 -3.414 -4.707 1.00 90.00 140 GLY A O 1
ATOM 1021 N N . ARG A 1 141 ? 15.596 -3.781 -5.892 1.00 91.25 141 ARG A N 1
ATOM 1022 C CA . ARG A 1 141 ? 15.049 -4.875 -6.714 1.00 91.25 141 ARG A CA 1
ATOM 1023 C C . ARG A 1 141 ? 14.565 -6.031 -5.840 1.00 91.25 141 ARG A C 1
ATOM 1025 O O . ARG A 1 141 ? 13.447 -6.496 -6.035 1.00 91.25 141 ARG A O 1
ATOM 1032 N N . MET A 1 142 ? 15.376 -6.476 -4.878 1.00 90.31 142 MET A N 1
ATOM 1033 C CA . MET A 1 142 ? 15.029 -7.575 -3.967 1.00 90.31 142 MET A CA 1
ATOM 1034 C C . MET A 1 142 ? 13.759 -7.276 -3.157 1.00 90.31 142 MET A C 1
ATOM 1036 O O . MET A 1 142 ? 12.902 -8.147 -3.033 1.00 90.31 142 MET A O 1
ATOM 1040 N N . LEU A 1 143 ? 13.608 -6.045 -2.659 1.00 91.00 143 LEU A N 1
ATOM 1041 C CA . LEU A 1 143 ? 12.425 -5.614 -1.908 1.00 91.00 143 LEU A CA 1
ATOM 1042 C C . LEU A 1 143 ? 11.152 -5.654 -2.771 1.00 91.00 143 LEU A C 1
ATOM 1044 O O . LEU A 1 143 ? 10.153 -6.227 -2.336 1.00 91.00 143 LEU A O 1
ATOM 1048 N N . LEU A 1 144 ? 11.194 -5.120 -4.000 1.00 92.25 144 LEU A N 1
ATOM 1049 C CA . LEU A 1 144 ? 10.043 -5.162 -4.916 1.00 92.25 144 LEU A CA 1
ATOM 1050 C C . LEU A 1 144 ? 9.704 -6.587 -5.377 1.00 92.25 144 LEU A C 1
ATOM 1052 O O . LEU A 1 144 ? 8.529 -6.925 -5.494 1.00 92.25 144 LEU A O 1
ATOM 1056 N N . TYR A 1 145 ? 10.710 -7.438 -5.609 1.00 91.75 145 TYR A N 1
ATOM 1057 C CA . TYR A 1 145 ? 10.483 -8.844 -5.955 1.00 91.75 145 TYR A CA 1
ATOM 1058 C C . TYR A 1 145 ? 9.872 -9.647 -4.800 1.00 91.75 145 TYR A C 1
ATOM 1060 O O . TYR A 1 145 ? 9.036 -10.509 -5.062 1.00 91.75 145 TYR A O 1
ATOM 1068 N N . ASN A 1 146 ? 10.247 -9.366 -3.545 1.00 91.12 146 ASN A N 1
ATOM 1069 C CA . ASN A 1 146 ? 9.649 -10.026 -2.382 1.00 91.12 146 ASN A CA 1
ATOM 1070 C C . ASN A 1 146 ? 8.190 -9.588 -2.172 1.00 91.12 146 ASN A C 1
ATOM 1072 O O . ASN A 1 146 ? 7.323 -10.413 -1.915 1.00 91.12 146 ASN A O 1
ATOM 1076 N N . GLU A 1 147 ? 7.885 -8.301 -2.353 1.00 93.00 147 GLU A N 1
ATOM 1077 C CA . GLU A 1 147 ? 6.500 -7.820 -2.318 1.00 93.00 147 GLU A CA 1
ATOM 1078 C C . GLU A 1 147 ? 5.657 -8.443 -3.448 1.00 93.00 147 GLU A C 1
ATOM 1080 O O . GLU A 1 147 ? 4.576 -8.969 -3.187 1.00 93.00 147 GLU A O 1
ATOM 1085 N N . LEU A 1 148 ? 6.175 -8.498 -4.681 1.00 93.56 148 LEU A N 1
ATOM 1086 C CA . LEU A 1 148 ? 5.504 -9.154 -5.809 1.00 93.56 148 LEU A CA 1
ATOM 1087 C C . LEU A 1 148 ? 5.232 -10.649 -5.562 1.00 93.56 148 LEU A C 1
ATOM 1089 O O . LEU A 1 148 ? 4.131 -11.122 -5.859 1.00 93.56 148 LEU A O 1
ATOM 1093 N N . SER A 1 149 ? 6.216 -11.405 -5.063 1.00 92.50 149 SER A N 1
ATOM 1094 C CA . SER A 1 149 ? 6.073 -12.853 -4.856 1.00 92.50 149 SER A CA 1
ATOM 1095 C C . SER A 1 149 ? 5.054 -13.169 -3.761 1.00 92.50 149 SER A C 1
ATOM 1097 O O . SER A 1 149 ? 4.219 -14.056 -3.941 1.00 92.50 149 SER A O 1
ATOM 1099 N N . VAL A 1 150 ? 5.057 -12.394 -2.672 1.00 93.00 150 VAL A N 1
ATOM 1100 C CA . VAL A 1 150 ? 4.098 -12.528 -1.572 1.00 93.00 150 VAL A CA 1
ATOM 1101 C C . VAL A 1 150 ? 2.685 -12.180 -2.028 1.00 93.00 150 VAL A C 1
ATOM 1103 O O . VAL A 1 150 ? 1.778 -12.992 -1.854 1.00 93.00 150 VAL A O 1
ATOM 1106 N N . LEU A 1 151 ? 2.486 -11.022 -2.665 1.00 94.38 151 LEU A N 1
ATOM 1107 C CA . LEU A 1 151 ? 1.156 -10.608 -3.125 1.00 94.38 151 LEU A CA 1
ATOM 1108 C C . LEU A 1 151 ? 0.587 -11.556 -4.193 1.00 94.38 151 LEU A C 1
ATOM 1110 O O . LEU A 1 151 ? -0.621 -11.779 -4.244 1.00 94.38 151 LEU A O 1
ATOM 1114 N N . SER A 1 152 ? 1.445 -12.207 -4.983 1.00 92.56 152 SER A N 1
ATOM 1115 C CA . SER A 1 152 ? 1.023 -13.229 -5.951 1.00 92.56 152 SER A CA 1
ATOM 1116 C C . SER A 1 152 ? 0.474 -14.516 -5.314 1.00 92.56 152 SER A C 1
ATOM 1118 O O . SER A 1 152 ? -0.243 -15.250 -5.985 1.00 92.56 152 SER A O 1
ATOM 1120 N N . LEU A 1 153 ? 0.744 -14.775 -4.029 1.00 92.88 153 LEU A N 1
ATOM 1121 C CA . LEU A 1 153 ? 0.184 -15.898 -3.254 1.00 92.88 153 LEU A CA 1
ATOM 1122 C C . LEU A 1 153 ? -1.049 -15.494 -2.415 1.00 92.88 153 LEU A C 1
ATOM 1124 O O . LEU A 1 153 ? -1.670 -16.329 -1.741 1.00 92.88 153 LEU A O 1
ATOM 1128 N N . LEU A 1 154 ? -1.411 -14.208 -2.451 1.00 93.62 154 LEU A N 1
ATOM 1129 C CA . LEU A 1 154 ? -2.461 -13.589 -1.641 1.00 93.62 154 LEU A CA 1
ATOM 1130 C C . LEU A 1 154 ? -3.579 -12.945 -2.487 1.00 93.62 154 LEU A C 1
ATOM 1132 O O . LEU A 1 154 ? -4.381 -12.195 -1.946 1.00 93.62 154 LEU A O 1
ATOM 1136 N N . GLN A 1 155 ? -3.667 -13.272 -3.782 1.00 90.31 155 GLN A N 1
ATOM 1137 C CA . GLN A 1 155 ? -4.598 -12.645 -4.737 1.00 90.31 155 GLN A CA 1
ATOM 1138 C C . GLN A 1 155 ? -6.089 -12.747 -4.355 1.00 90.31 155 GLN A C 1
ATOM 1140 O O . GLN A 1 155 ? -6.872 -11.896 -4.758 1.00 90.31 155 GLN A O 1
ATOM 1145 N N . ASP A 1 156 ? -6.475 -13.749 -3.559 1.00 90.88 156 ASP A N 1
ATOM 1146 C CA . ASP A 1 156 ? -7.854 -13.967 -3.099 1.00 90.88 156 ASP A CA 1
ATOM 1147 C C . ASP A 1 156 ? -8.060 -13.607 -1.610 1.00 90.88 156 ASP A C 1
ATOM 1149 O O . ASP A 1 156 ? -8.869 -14.243 -0.931 1.00 90.88 156 ASP A O 1
ATOM 1153 N N . GLN A 1 157 ? -7.257 -12.712 -1.019 1.00 93.75 157 GLN A N 1
ATOM 1154 C CA . GLN A 1 157 ? -7.213 -12.517 0.443 1.00 93.75 157 GLN A CA 1
ATOM 1155 C C . GLN A 1 157 ? -7.739 -11.139 0.885 1.00 93.75 157 GLN A C 1
ATOM 1157 O O . GLN A 1 157 ? -7.065 -10.125 0.694 1.00 93.75 157 GLN A O 1
ATOM 1162 N N . PRO A 1 158 ? -8.917 -11.074 1.539 1.00 92.56 158 PRO A N 1
ATOM 1163 C CA . PRO A 1 158 ? -9.430 -9.836 2.119 1.00 92.56 158 PRO A CA 1
ATOM 1164 C C . PRO A 1 158 ? -8.436 -9.198 3.100 1.00 92.56 158 PRO A C 1
ATOM 1166 O O . PRO A 1 158 ? -7.795 -9.892 3.884 1.00 92.56 158 PRO A O 1
ATOM 1169 N N . GLY A 1 159 ? -8.319 -7.868 3.060 1.00 93.06 159 GLY A N 1
ATOM 1170 C CA . GLY A 1 159 ? -7.365 -7.119 3.888 1.00 93.06 159 GLY A CA 1
ATOM 1171 C C . GLY A 1 159 ? -5.913 -7.149 3.385 1.00 93.06 159 GLY A C 1
ATOM 1172 O O . GLY A 1 159 ? -5.038 -6.563 4.023 1.00 93.06 159 GLY A O 1
ATOM 1173 N N . VAL A 1 160 ? -5.649 -7.775 2.236 1.00 94.69 160 VAL A N 1
ATOM 1174 C CA . VAL A 1 160 ? -4.392 -7.657 1.482 1.00 94.6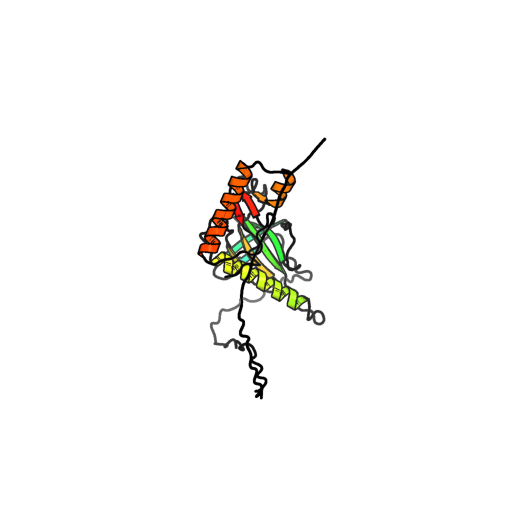9 160 VAL A CA 1
ATOM 1175 C C . VAL A 1 160 ? -4.604 -6.718 0.285 1.00 94.69 160 VAL A C 1
ATOM 1177 O O . VAL A 1 160 ? -5.727 -6.558 -0.194 1.00 94.69 160 VAL A O 1
ATOM 1180 N N . ILE A 1 161 ? -3.537 -6.051 -0.166 1.00 93.44 161 ILE A N 1
ATOM 1181 C CA . ILE A 1 161 ? -3.530 -5.264 -1.409 1.00 93.44 161 ILE A CA 1
ATOM 1182 C C . ILE A 1 161 ? -3.096 -6.122 -2.598 1.00 93.44 161 ILE A C 1
ATOM 1184 O O . ILE A 1 161 ? -2.183 -6.936 -2.487 1.00 93.44 161 ILE A O 1
ATOM 1188 N N . HIS A 1 162 ? -3.707 -5.911 -3.755 1.00 93.31 162 HIS A N 1
ATOM 1189 C CA . HIS A 1 162 ? -3.439 -6.693 -4.957 1.00 93.31 162 HIS A CA 1
ATOM 1190 C C . HIS A 1 162 ? -2.384 -6.010 -5.831 1.00 93.31 162 HIS A C 1
ATOM 1192 O O . HIS A 1 162 ? -2.232 -4.785 -5.815 1.00 93.31 162 HIS A O 1
ATOM 1198 N N . GLN A 1 163 ? -1.661 -6.822 -6.604 1.00 94.31 163 GLN A N 1
ATOM 1199 C CA . GLN A 1 163 ? -0.736 -6.354 -7.634 1.00 94.31 163 GLN A CA 1
ATOM 1200 C C . GLN A 1 163 ? -1.389 -6.462 -9.017 1.00 94.31 163 GLN A C 1
ATOM 1202 O O . GLN A 1 163 ? -2.025 -7.468 -9.329 1.00 94.31 163 GLN A O 1
ATOM 1207 N N . HIS A 1 164 ? -1.208 -5.434 -9.846 1.00 93.06 164 HIS A N 1
ATOM 1208 C CA . HIS A 1 164 ? -1.824 -5.301 -11.176 1.00 93.06 164 HIS A CA 1
ATOM 1209 C C . HIS A 1 164 ? -0.813 -5.377 -12.326 1.00 93.06 164 HIS A C 1
ATOM 1211 O O . HIS A 1 164 ? -1.188 -5.259 -13.494 1.00 93.06 164 HIS A O 1
ATOM 1217 N N . GLY A 1 165 ? 0.466 -5.584 -12.013 1.00 92.38 165 GLY A N 1
ATOM 1218 C CA . GLY A 1 165 ? 1.552 -5.751 -12.973 1.00 92.38 165 GLY A CA 1
ATOM 1219 C C . GLY A 1 165 ? 2.913 -5.346 -12.411 1.00 92.38 165 GLY A C 1
ATOM 1220 O O . GLY A 1 165 ? 3.020 -4.506 -11.517 1.00 92.38 165 GLY A O 1
ATOM 1221 N N . PHE A 1 166 ? 3.966 -5.931 -12.979 1.00 93.69 166 PHE A N 1
ATOM 1222 C CA . PHE A 1 166 ? 5.358 -5.645 -12.643 1.00 93.69 166 PHE A CA 1
ATOM 1223 C C . PHE A 1 166 ? 6.179 -5.441 -13.917 1.00 93.69 166 PHE A C 1
ATOM 1225 O O . PHE A 1 166 ? 6.171 -6.286 -14.814 1.00 93.69 166 PHE A O 1
ATOM 1232 N N . PHE A 1 167 ? 6.884 -4.318 -14.003 1.00 92.12 167 PHE A N 1
ATOM 1233 C CA . PHE A 1 167 ? 7.534 -3.846 -15.223 1.00 92.12 167 PHE A CA 1
ATOM 1234 C C . PHE A 1 167 ? 8.996 -3.500 -14.931 1.00 92.12 167 PHE A C 1
ATOM 1236 O O . PHE A 1 167 ? 9.298 -2.871 -13.919 1.00 92.12 167 PHE A O 1
ATOM 1243 N N . CYS A 1 168 ? 9.912 -3.917 -15.807 1.00 88.62 168 CYS A N 1
ATOM 1244 C CA . CYS A 1 168 ? 11.343 -3.645 -15.678 1.00 88.62 168 CYS A CA 1
ATOM 1245 C C . CYS A 1 168 ? 11.842 -2.976 -16.959 1.00 88.62 168 CYS A C 1
ATOM 1247 O O . CYS A 1 168 ? 12.136 -3.646 -17.946 1.00 88.62 168 CYS A O 1
ATOM 1249 N N . GLU A 1 169 ? 11.948 -1.654 -16.910 1.00 84.50 169 GLU A N 1
ATOM 1250 C CA . GLU A 1 169 ? 12.554 -0.831 -17.951 1.00 84.50 169 GLU A CA 1
ATOM 1251 C C . GLU A 1 169 ? 14.060 -0.664 -17.714 1.00 84.50 169 GLU A C 1
ATOM 1253 O O . GLU A 1 169 ? 14.608 -1.114 -16.704 1.00 84.50 169 GLU A O 1
ATOM 1258 N N . ARG A 1 170 ? 14.754 0.010 -18.642 1.00 83.06 170 ARG A N 1
ATOM 1259 C CA . ARG A 1 170 ? 16.207 0.262 -18.531 1.00 83.06 170 ARG A CA 1
ATOM 1260 C C . ARG A 1 170 ? 16.594 0.963 -17.225 1.00 83.06 170 ARG A C 1
ATOM 1262 O O . ARG A 1 170 ? 17.554 0.555 -16.580 1.00 83.06 170 ARG A O 1
ATOM 1269 N N . ASN A 1 171 ? 15.822 1.984 -16.848 1.00 85.94 171 ASN A N 1
ATOM 1270 C CA . ASN A 1 171 ? 16.126 2.886 -15.734 1.00 85.94 171 ASN A CA 1
ATOM 1271 C C . ASN A 1 171 ? 15.151 2.735 -14.549 1.00 85.94 171 ASN A C 1
ATOM 1273 O O . ASN A 1 171 ? 15.340 3.392 -13.528 1.00 85.94 171 ASN A O 1
ATOM 1277 N N . TYR A 1 172 ? 14.108 1.904 -14.663 1.00 89.06 172 TYR A N 1
ATOM 1278 C CA . TYR A 1 172 ? 13.041 1.809 -13.660 1.00 89.06 172 TYR A CA 1
ATOM 1279 C C . TYR A 1 172 ? 12.560 0.372 -13.456 1.00 89.06 172 TYR A C 1
ATOM 1281 O O . TYR A 1 172 ? 12.412 -0.384 -14.415 1.00 89.06 172 TYR A O 1
ATOM 1289 N N . VAL A 1 173 ? 12.229 0.019 -12.215 1.00 92.44 173 VAL A N 1
ATOM 1290 C CA . VAL A 1 173 ? 11.416 -1.165 -11.895 1.00 92.44 173 VAL A CA 1
ATOM 1291 C C . VAL A 1 173 ? 10.139 -0.686 -11.217 1.00 92.44 173 VAL A C 1
ATOM 1293 O O . VAL A 1 173 ? 10.209 0.061 -10.244 1.00 92.44 173 VAL A O 1
ATOM 1296 N N . ILE A 1 174 ? 8.981 -1.077 -11.746 1.00 94.19 174 ILE A N 1
ATOM 1297 C CA . ILE A 1 174 ? 7.672 -0.544 -11.355 1.00 94.19 174 ILE A CA 1
ATOM 1298 C C . ILE A 1 174 ? 6.749 -1.696 -10.969 1.00 94.19 174 ILE A C 1
ATOM 1300 O O . ILE A 1 174 ? 6.451 -2.558 -11.794 1.00 94.19 174 ILE A O 1
ATOM 1304 N N . LEU A 1 175 ? 6.271 -1.682 -9.726 1.00 95.19 175 LEU A N 1
ATOM 1305 C CA . LEU A 1 175 ? 5.206 -2.549 -9.229 1.00 95.19 175 LEU A CA 1
ATOM 1306 C C . LEU A 1 175 ? 3.909 -1.731 -9.132 1.00 95.19 175 LEU A C 1
ATOM 1308 O O . LEU A 1 175 ? 3.892 -0.666 -8.514 1.00 95.19 175 LEU A O 1
ATOM 1312 N N . VAL A 1 176 ? 2.833 -2.210 -9.758 1.00 95.75 176 VAL A N 1
ATOM 1313 C CA . VAL A 1 176 ? 1.514 -1.558 -9.751 1.00 95.75 176 VAL A CA 1
ATOM 1314 C C . VAL A 1 176 ? 0.630 -2.230 -8.704 1.00 95.75 176 VAL A C 1
ATOM 1316 O O . VAL A 1 176 ? 0.476 -3.449 -8.730 1.00 95.75 176 VAL A O 1
ATOM 1319 N N . LEU A 1 177 ? 0.049 -1.444 -7.799 1.00 95.88 177 LEU A N 1
ATOM 1320 C CA . LEU A 1 177 ? -0.701 -1.905 -6.625 1.00 95.88 177 LEU A CA 1
ATOM 1321 C C . LEU A 1 177 ? -2.076 -1.223 -6.524 1.00 95.88 177 LEU A C 1
ATOM 1323 O O . LEU A 1 177 ? -2.285 -0.155 -7.105 1.00 95.88 177 LEU A O 1
ATOM 1327 N N . ASP A 1 178 ? -3.000 -1.804 -5.754 1.00 95.38 178 ASP A N 1
ATOM 1328 C CA . ASP A 1 178 ? -4.257 -1.141 -5.363 1.00 95.38 178 ASP A CA 1
ATOM 1329 C C . ASP A 1 178 ? -4.016 0.269 -4.792 1.00 95.38 178 ASP A C 1
ATOM 1331 O O . ASP A 1 178 ? -3.122 0.474 -3.964 1.00 95.38 178 ASP A O 1
ATOM 1335 N N . CYS A 1 179 ? -4.850 1.250 -5.164 1.00 94.69 179 CYS A N 1
ATOM 1336 C CA . CYS A 1 179 ? -4.834 2.541 -4.477 1.00 94.69 179 CYS A CA 1
ATOM 1337 C C . CYS A 1 179 ? -5.521 2.443 -3.109 1.00 94.69 179 CYS A C 1
ATOM 1339 O O . CYS A 1 179 ? -6.745 2.423 -2.995 1.00 94.69 179 CYS A O 1
ATOM 1341 N N . VAL A 1 180 ? -4.697 2.434 -2.063 1.00 93.12 180 VAL A N 1
ATOM 1342 C CA . VAL A 1 180 ? -5.092 2.520 -0.648 1.00 93.12 180 VAL A CA 1
ATOM 1343 C C . VAL A 1 180 ? -4.787 3.902 -0.045 1.00 93.12 180 VAL A C 1
ATOM 1345 O O . VAL A 1 180 ? -4.545 4.032 1.152 1.00 93.12 180 VAL A O 1
ATOM 1348 N N . VAL A 1 181 ? -4.751 4.951 -0.874 1.00 92.88 181 VAL A N 1
ATOM 1349 C CA . VAL A 1 181 ? -4.349 6.307 -0.465 1.00 92.88 181 VAL A CA 1
ATOM 1350 C C . VAL A 1 181 ? -5.555 7.246 -0.451 1.00 92.88 181 VAL A C 1
ATOM 1352 O O . VAL A 1 181 ? -6.254 7.378 -1.451 1.00 92.88 181 VAL A O 1
ATOM 1355 N N . GLY A 1 182 ? -5.772 7.924 0.678 1.00 93.81 182 GLY A N 1
ATOM 1356 C CA . GLY A 1 182 ? -6.871 8.873 0.862 1.00 93.81 182 GLY A CA 1
ATOM 1357 C C . GLY A 1 182 ? -6.813 10.054 -0.104 1.00 93.81 182 GLY A C 1
ATOM 1358 O O . GLY A 1 182 ? -5.908 10.885 -0.004 1.00 93.81 182 GLY A O 1
ATOM 1359 N N . HIS A 1 183 ? -7.774 10.152 -1.028 1.00 93.81 183 HIS A N 1
ATOM 1360 C CA . HIS A 1 183 ? -7.827 11.243 -2.005 1.00 93.81 183 HIS A CA 1
ATOM 1361 C C . HIS A 1 183 ? -9.229 11.555 -2.544 1.00 93.81 183 HIS A C 1
ATOM 1363 O O . HIS A 1 183 ? -10.128 10.720 -2.516 1.00 93.81 183 HIS A O 1
ATOM 1369 N N . ASN A 1 184 ? -9.367 12.747 -3.137 1.00 94.25 184 ASN A N 1
ATOM 1370 C CA . ASN A 1 184 ? -10.594 13.259 -3.767 1.00 94.25 184 ASN A CA 1
ATOM 1371 C C . ASN A 1 184 ? -10.452 13.412 -5.303 1.00 94.25 184 ASN A C 1
ATOM 1373 O O . ASN A 1 184 ? -11.005 14.343 -5.883 1.00 94.25 184 ASN A O 1
ATOM 1377 N N . TYR A 1 185 ? -9.638 12.572 -5.957 1.00 93.12 185 TYR A N 1
ATOM 1378 C CA . TYR A 1 185 ? -9.373 12.646 -7.407 1.00 93.12 185 TYR A CA 1
ATOM 1379 C C . TYR A 1 185 ? -10.355 11.840 -8.277 1.00 93.12 185 TYR A C 1
ATOM 1381 O O . TYR A 1 185 ? -10.365 11.997 -9.501 1.00 93.12 185 TYR A O 1
ATOM 1389 N N . ASP A 1 186 ? -11.146 10.957 -7.669 1.00 93.12 186 ASP A N 1
ATOM 1390 C CA . ASP A 1 186 ? -12.189 10.176 -8.330 1.00 93.12 186 ASP A CA 1
ATOM 1391 C C . ASP A 1 186 ? -13.557 10.866 -8.207 1.00 93.12 186 ASP A C 1
ATOM 1393 O O . ASP A 1 186 ? -13.816 11.612 -7.262 1.00 93.12 186 ASP A O 1
ATOM 1397 N N . ASN A 1 187 ? -14.462 10.606 -9.150 1.00 92.50 187 ASN A N 1
ATOM 1398 C CA . ASN A 1 187 ? -15.773 11.262 -9.193 1.00 92.50 187 ASN A CA 1
ATOM 1399 C C . ASN A 1 187 ? -16.789 10.633 -8.223 1.00 92.50 187 ASN A C 1
ATOM 1401 O O . ASN A 1 187 ? -17.868 11.188 -8.012 1.00 92.50 187 ASN A O 1
ATOM 1405 N N . LYS A 1 188 ? -16.476 9.462 -7.657 1.00 91.69 188 LYS A N 1
ATOM 1406 C CA . LYS A 1 188 ? -17.393 8.645 -6.844 1.00 91.69 188 LYS A CA 1
ATOM 1407 C C . LYS A 1 188 ? -17.152 8.817 -5.338 1.00 91.69 188 LYS A C 1
ATOM 1409 O O . LYS A 1 188 ? -18.000 8.441 -4.529 1.00 91.69 188 LYS A O 1
ATOM 1414 N N . GLY A 1 189 ? -16.013 9.392 -4.951 1.00 92.00 189 GLY A N 1
ATOM 1415 C CA . GLY A 1 189 ? -15.557 9.493 -3.569 1.00 92.00 189 GLY A CA 1
ATOM 1416 C C . GLY A 1 189 ? -15.221 8.134 -2.949 1.00 92.00 189 GLY A C 1
ATOM 1417 O O . GLY A 1 189 ? -15.454 7.952 -1.754 1.00 92.00 189 GLY A O 1
ATOM 1418 N N . HIS A 1 190 ? -14.726 7.181 -3.746 1.00 92.12 190 HIS A N 1
ATOM 1419 C CA . HIS A 1 190 ? -14.325 5.843 -3.297 1.00 92.12 190 HIS A CA 1
ATOM 1420 C C . HIS A 1 190 ? -13.150 5.893 -2.314 1.00 92.12 190 HIS A C 1
ATOM 1422 O O . HIS A 1 190 ? -13.161 5.198 -1.301 1.00 92.12 190 HIS A O 1
ATOM 1428 N N . TYR A 1 191 ? -12.147 6.724 -2.607 1.00 94.19 191 TYR A N 1
ATOM 1429 C CA . TYR A 1 191 ? -10.874 6.731 -1.882 1.00 94.19 191 TYR A CA 1
ATOM 1430 C C . TYR A 1 191 ? -10.848 7.727 -0.712 1.00 94.19 191 TYR A C 1
ATOM 1432 O O . TYR A 1 191 ? -9.944 7.680 0.115 1.00 94.19 191 TYR A O 1
ATOM 1440 N N . LYS A 1 192 ? -11.845 8.614 -0.592 1.00 92.94 192 LYS A N 1
ATOM 1441 C CA . LYS A 1 192 ? -11.879 9.700 0.410 1.00 92.94 192 LYS A CA 1
ATOM 1442 C C . LYS A 1 192 ? -11.881 9.218 1.875 1.00 92.94 192 LYS A C 1
ATOM 1444 O O . LYS A 1 192 ? -11.441 9.950 2.753 1.00 92.94 192 LYS A O 1
ATOM 1449 N N . ASP A 1 193 ? -12.415 8.017 2.126 1.00 92.00 193 ASP A N 1
ATOM 1450 C CA . ASP A 1 193 ? -12.605 7.437 3.467 1.00 92.00 193 ASP A CA 1
ATOM 1451 C C . ASP A 1 193 ? -11.381 6.600 3.919 1.00 92.00 193 ASP A C 1
ATOM 1453 O O . ASP A 1 193 ? -11.442 5.926 4.950 1.00 92.00 193 ASP A O 1
ATOM 1457 N N . LEU A 1 194 ? -10.292 6.602 3.135 1.00 94.62 194 LEU A N 1
ATOM 1458 C CA . LEU A 1 194 ? -9.060 5.856 3.401 1.00 94.62 194 LEU A CA 1
ATOM 1459 C C . LEU A 1 194 ? -8.072 6.697 4.217 1.00 94.62 194 LEU A C 1
ATOM 1461 O O . LEU A 1 194 ? -7.591 7.731 3.754 1.00 94.62 194 LEU A O 1
ATOM 1465 N N . GLU A 1 195 ? -7.700 6.224 5.407 1.00 93.62 195 GLU A N 1
ATOM 1466 C CA . GLU A 1 195 ? -6.706 6.883 6.263 1.00 93.62 195 GLU A CA 1
ATOM 1467 C C . GLU A 1 195 ? -5.681 5.869 6.785 1.00 93.62 195 GLU A C 1
ATOM 1469 O O . GLU A 1 195 ? -6.021 4.743 7.150 1.00 93.62 195 GLU A O 1
ATOM 1474 N N . ASN A 1 196 ? -4.403 6.254 6.839 1.00 94.75 196 ASN A N 1
ATOM 1475 C CA . ASN A 1 196 ? -3.385 5.422 7.477 1.00 94.75 196 ASN A CA 1
ATOM 1476 C C . ASN A 1 196 ? -3.675 5.316 8.983 1.00 94.75 196 ASN A C 1
ATOM 1478 O O . ASN A 1 196 ? -3.865 6.332 9.657 1.00 94.75 196 ASN A O 1
ATOM 1482 N N . LEU A 1 197 ? -3.686 4.099 9.527 1.00 95.06 197 LEU A N 1
ATOM 1483 C CA . LEU A 1 197 ? -4.159 3.841 10.887 1.00 95.06 197 LEU A CA 1
ATOM 1484 C C . LEU A 1 197 ? -3.286 4.524 11.958 1.00 95.06 197 LEU A C 1
ATOM 1486 O O . LEU A 1 197 ? -3.790 4.887 13.020 1.00 95.06 197 LEU A O 1
ATOM 1490 N N . GLN A 1 198 ? -2.004 4.781 11.677 1.00 94.56 198 GLN A N 1
ATOM 1491 C CA . GLN A 1 198 ? -1.137 5.569 12.560 1.00 94.56 198 GLN A CA 1
ATOM 1492 C C . GLN A 1 198 ? -1.587 7.033 12.638 1.00 94.56 198 GLN A C 1
ATOM 1494 O O . GLN A 1 198 ? -1.675 7.585 13.734 1.00 94.56 198 GLN A O 1
ATOM 1499 N N . HIS A 1 199 ? -1.928 7.650 11.502 1.00 93.25 199 HIS A N 1
ATOM 1500 C CA . HIS A 1 199 ? -2.481 9.008 11.470 1.00 93.25 199 HIS A CA 1
ATOM 1501 C C . HIS A 1 199 ? -3.848 9.067 12.157 1.00 93.25 199 HIS A C 1
ATOM 1503 O O . HIS A 1 199 ? -4.058 9.946 12.993 1.00 93.25 199 HIS A O 1
ATOM 1509 N N . TYR A 1 200 ? -4.714 8.081 11.902 1.00 94.44 200 TYR A N 1
ATOM 1510 C CA . TYR A 1 200 ? -6.022 7.967 12.547 1.00 94.44 200 TYR A CA 1
ATOM 1511 C C . TYR A 1 200 ? -5.901 7.939 14.080 1.00 94.44 200 TYR A C 1
ATOM 1513 O O . TYR A 1 200 ? -6.496 8.765 14.773 1.00 94.44 200 TYR A O 1
ATOM 1521 N N . VAL A 1 201 ? -5.061 7.053 14.628 1.00 94.31 201 VAL A N 1
ATOM 1522 C CA . VAL A 1 201 ? -4.855 6.929 16.082 1.00 94.31 201 VAL A CA 1
ATOM 1523 C C . VAL A 1 201 ? -4.217 8.187 16.684 1.00 94.31 201 VAL A C 1
ATOM 1525 O O . VAL A 1 201 ? -4.657 8.630 17.744 1.00 94.31 201 VAL A O 1
ATOM 1528 N N . ILE A 1 202 ? -3.244 8.815 16.012 1.00 94.12 202 ILE A N 1
ATOM 1529 C CA . ILE A 1 202 ? -2.650 10.090 16.463 1.00 94.12 202 ILE A CA 1
ATOM 1530 C C . ILE A 1 202 ? -3.711 11.203 16.507 1.00 94.12 202 ILE A C 1
ATOM 1532 O O . ILE A 1 202 ? -3.783 11.952 17.483 1.00 94.12 202 ILE A O 1
ATOM 1536 N N . ARG A 1 203 ? -4.562 11.287 15.477 1.00 94.38 203 ARG A N 1
ATOM 1537 C CA . ARG A 1 203 ? -5.623 12.293 15.340 1.00 94.38 203 ARG A CA 1
ATOM 1538 C C . ARG A 1 203 ? -6.716 12.131 16.398 1.00 94.38 203 ARG A C 1
ATOM 1540 O O . ARG A 1 203 ? -7.119 13.126 16.999 1.00 94.38 203 ARG A O 1
ATOM 1547 N N . GLN A 1 204 ? -7.157 10.899 16.660 1.00 94.00 204 GLN A N 1
ATOM 1548 C CA . GLN A 1 204 ? -8.154 10.592 17.695 1.00 94.00 204 GLN A CA 1
ATOM 1549 C C . GLN A 1 204 ? -7.567 10.594 19.123 1.00 94.00 204 GLN A C 1
ATOM 1551 O O . GLN A 1 204 ? -8.310 10.720 20.094 1.00 94.00 204 GLN A O 1
ATOM 1556 N N . LYS A 1 205 ? -6.237 10.474 19.275 1.00 93.00 205 LYS A N 1
ATOM 1557 C CA . LYS A 1 205 ? -5.457 10.320 20.528 1.00 93.00 205 LYS A CA 1
ATOM 1558 C C . LYS A 1 205 ? -5.722 9.030 21.312 1.00 93.00 205 LYS A C 1
ATOM 1560 O O . LYS A 1 205 ? -4.786 8.450 21.856 1.00 93.00 205 LYS A O 1
ATOM 1565 N N . LYS A 1 206 ? -6.978 8.588 21.397 1.00 91.00 206 LYS A N 1
ATOM 1566 C CA . LYS A 1 206 ? -7.406 7.311 21.979 1.00 91.00 206 LYS A CA 1
ATOM 1567 C C . LYS A 1 206 ? -8.694 6.860 21.289 1.00 91.00 206 LYS A C 1
ATOM 1569 O O . LYS A 1 206 ? -9.660 7.614 21.264 1.00 91.00 206 LYS A O 1
ATOM 1574 N N . LEU A 1 207 ? -8.708 5.630 20.778 1.00 93.81 207 LEU A N 1
ATOM 1575 C CA . LEU A 1 207 ? -9.905 5.015 20.197 1.00 93.81 207 LEU A CA 1
ATOM 1576 C C . LEU A 1 207 ? -10.901 4.581 21.282 1.00 93.81 207 LEU A C 1
ATOM 1578 O O . LEU A 1 207 ? -10.514 4.310 22.427 1.00 93.81 207 LEU A O 1
ATOM 1582 N N . ALA A 1 208 ? -12.178 4.473 20.916 1.00 95.50 208 ALA A N 1
ATOM 1583 C CA . ALA A 1 208 ? -13.165 3.801 21.760 1.00 95.50 208 ALA A CA 1
ATOM 1584 C C . ALA A 1 208 ? -12.904 2.283 21.782 1.00 95.50 208 ALA A C 1
ATOM 1586 O O . ALA A 1 208 ? -12.381 1.725 20.823 1.00 95.50 208 ALA A O 1
ATOM 1587 N N . GLU A 1 209 ? -13.282 1.586 22.857 1.00 96.62 209 GLU A N 1
ATOM 1588 C CA . GLU A 1 209 ? -12.997 0.147 22.991 1.00 96.62 209 GLU A CA 1
ATOM 1589 C C . GLU A 1 209 ? -13.676 -0.691 21.896 1.00 96.62 209 GLU A C 1
ATOM 1591 O O . GLU A 1 209 ? -13.016 -1.497 21.249 1.00 96.62 209 GLU A O 1
ATOM 1596 N N . GLY A 1 210 ? -14.959 -0.440 21.607 1.00 95.88 210 GLY A N 1
ATOM 1597 C CA . GLY A 1 210 ? -15.673 -1.124 20.521 1.00 95.88 210 GLY A CA 1
ATOM 1598 C C . GLY A 1 210 ? -15.083 -0.852 19.130 1.00 95.88 210 GLY A C 1
ATOM 1599 O O . GLY A 1 210 ? -14.975 -1.764 18.322 1.00 95.88 210 GLY A O 1
ATOM 1600 N N . GLU A 1 211 ? -14.631 0.377 18.874 1.00 94.81 211 GLU A N 1
ATOM 1601 C CA . GLU A 1 211 ? -13.948 0.767 17.631 1.00 94.81 211 GLU A CA 1
ATOM 1602 C C . GLU A 1 211 ? -12.584 0.069 17.499 1.00 94.81 211 GLU A C 1
ATOM 1604 O O . GLU A 1 211 ? -12.261 -0.490 16.451 1.00 94.81 211 GLU A O 1
ATOM 1609 N N . ALA A 1 212 ? -11.798 0.047 18.579 1.00 95.62 212 ALA A N 1
ATOM 1610 C CA . ALA A 1 212 ? -10.525 -0.660 18.625 1.00 95.62 212 ALA A CA 1
ATOM 1611 C C . ALA A 1 212 ? -10.710 -2.172 18.405 1.00 95.62 212 ALA A C 1
ATOM 1613 O O . ALA A 1 212 ? -9.919 -2.775 17.686 1.00 95.62 212 ALA A O 1
ATOM 1614 N N . LEU A 1 213 ? -11.771 -2.770 18.961 1.00 96.38 213 LEU A N 1
ATOM 1615 C CA . LEU A 1 213 ? -12.134 -4.172 18.739 1.00 96.38 213 LEU A CA 1
ATOM 1616 C C . LEU A 1 213 ? -12.563 -4.449 17.289 1.00 96.38 213 LEU A C 1
ATOM 1618 O O . LEU A 1 213 ? -12.138 -5.461 16.737 1.00 96.38 213 LEU A O 1
ATOM 1622 N N . GLU A 1 214 ? -13.340 -3.572 16.645 1.00 95.12 214 GLU A N 1
ATOM 1623 C CA . GLU A 1 214 ? -13.697 -3.706 15.220 1.00 95.12 214 GLU A CA 1
ATOM 1624 C C . GLU A 1 214 ? -12.445 -3.678 14.324 1.00 95.12 214 GLU A C 1
ATOM 1626 O O . GLU A 1 214 ? -12.218 -4.603 13.539 1.00 95.12 214 GLU A O 1
ATOM 1631 N N . ILE A 1 215 ? -11.588 -2.666 14.499 1.00 95.25 215 ILE A N 1
ATOM 1632 C CA . ILE A 1 215 ? -10.349 -2.487 13.724 1.00 95.25 215 ILE A CA 1
ATOM 1633 C C . ILE A 1 215 ? -9.379 -3.656 13.961 1.00 95.25 215 ILE A C 1
ATOM 1635 O O . ILE A 1 215 ? -8.826 -4.214 13.010 1.00 95.25 215 ILE A O 1
ATOM 1639 N N . PHE A 1 216 ? -9.186 -4.064 15.219 1.00 96.00 216 PHE A N 1
ATOM 1640 C CA . PHE A 1 216 ? -8.274 -5.153 15.570 1.00 96.00 216 PHE A CA 1
ATOM 1641 C C . PHE A 1 216 ? -8.790 -6.514 15.089 1.00 96.00 216 PHE A C 1
ATOM 1643 O O . PHE A 1 216 ? -7.994 -7.319 14.614 1.00 96.00 216 PHE A O 1
ATOM 1650 N N . SER A 1 217 ? -10.107 -6.750 15.103 1.00 96.38 217 SER A N 1
ATOM 1651 C CA . SER A 1 217 ? -10.706 -7.969 14.538 1.00 96.38 217 SER A CA 1
ATOM 1652 C C . SER A 1 217 ? -10.502 -8.055 13.024 1.00 96.38 217 SER A C 1
ATOM 1654 O O . SER A 1 217 ? -10.159 -9.124 12.523 1.00 96.38 217 SER A O 1
ATOM 1656 N N . SER A 1 218 ? -10.637 -6.938 12.292 1.00 95.81 218 SER A N 1
ATOM 1657 C CA . SER A 1 218 ? -10.329 -6.913 10.854 1.00 95.81 218 SER A CA 1
ATOM 1658 C C . SER A 1 218 ? -8.853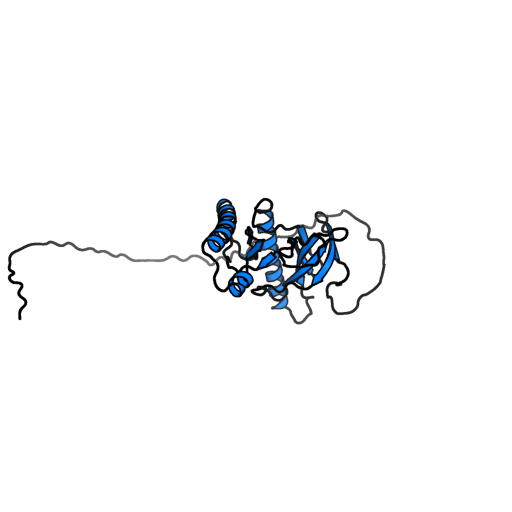 -7.202 10.577 1.00 95.81 218 SER A C 1
ATOM 1660 O O . SER A 1 218 ? -8.563 -7.913 9.621 1.00 95.81 218 SER A O 1
ATOM 1662 N N . ALA A 1 219 ? -7.927 -6.681 11.388 1.00 96.25 219 ALA A N 1
ATOM 1663 C CA . ALA A 1 219 ? -6.500 -6.959 11.228 1.00 96.25 219 ALA A CA 1
ATOM 1664 C C . ALA A 1 219 ? -6.143 -8.414 11.591 1.00 96.25 219 ALA A C 1
ATOM 1666 O O . ALA A 1 219 ? -5.360 -9.048 10.884 1.00 96.25 219 ALA A O 1
ATOM 1667 N N . LEU A 1 220 ? -6.738 -8.964 12.658 1.00 96.88 220 LEU A N 1
ATOM 1668 C CA . LEU A 1 220 ? -6.550 -10.359 13.066 1.00 96.88 220 LEU A CA 1
ATOM 1669 C C . LEU A 1 220 ? -7.065 -11.346 12.016 1.00 96.88 220 LEU A C 1
ATOM 1671 O O . LEU A 1 220 ? -6.384 -12.333 11.762 1.00 96.88 220 LEU A O 1
ATOM 1675 N N . ALA A 1 221 ? -8.211 -11.080 11.381 1.00 96.44 221 ALA A N 1
ATOM 1676 C CA . ALA A 1 221 ? -8.744 -11.939 10.322 1.00 96.44 221 ALA A CA 1
ATOM 1677 C C . ALA A 1 221 ? -7.768 -12.064 9.136 1.00 96.44 221 ALA A C 1
ATOM 1679 O O . ALA A 1 221 ? -7.530 -13.169 8.649 1.00 96.44 221 ALA A O 1
ATOM 1680 N N . THR A 1 222 ? -7.143 -10.955 8.724 1.00 95.75 222 THR A N 1
ATOM 1681 C CA . THR A 1 222 ? -6.084 -10.969 7.704 1.00 95.75 222 THR A CA 1
ATOM 1682 C C . THR A 1 222 ? -4.865 -11.760 8.184 1.00 95.75 222 THR A C 1
ATOM 1684 O O . THR A 1 222 ? -4.371 -12.623 7.467 1.00 95.75 222 THR A O 1
ATOM 1687 N N . VAL A 1 223 ? -4.381 -11.501 9.405 1.00 96.69 223 VAL A N 1
ATOM 1688 C CA . VAL A 1 223 ? -3.177 -12.150 9.961 1.00 96.69 223 VAL A CA 1
ATOM 1689 C C . VAL A 1 223 ? -3.363 -13.660 10.157 1.00 96.69 223 VAL A C 1
ATOM 1691 O O . VAL A 1 223 ? -2.434 -14.417 9.887 1.00 96.69 223 VAL A O 1
ATOM 1694 N N . ASP A 1 224 ? -4.548 -14.118 10.558 1.00 97.25 224 ASP A N 1
ATOM 1695 C CA . ASP A 1 224 ? -4.863 -15.546 10.653 1.00 97.25 224 ASP A CA 1
ATOM 1696 C C . ASP A 1 224 ? -4.833 -16.219 9.271 1.00 97.25 224 ASP A C 1
ATOM 1698 O O . ASP A 1 224 ? -4.170 -17.241 9.102 1.00 97.25 224 ASP A O 1
ATOM 1702 N N . ALA A 1 225 ? -5.425 -15.593 8.247 1.00 95.75 225 ALA A N 1
ATOM 1703 C CA . ALA A 1 225 ? -5.361 -16.086 6.868 1.00 95.75 225 ALA A CA 1
ATOM 1704 C C . ALA A 1 225 ? -3.919 -16.151 6.312 1.00 95.75 225 ALA A C 1
ATOM 1706 O O . ALA A 1 225 ? -3.595 -17.064 5.548 1.00 95.75 225 ALA A O 1
ATOM 1707 N N . LEU A 1 226 ? -3.024 -15.243 6.729 1.00 95.50 226 LEU A N 1
ATOM 1708 C CA . LEU A 1 226 ? -1.588 -15.354 6.433 1.00 95.50 226 LEU A CA 1
ATOM 1709 C C . LEU A 1 226 ? -0.961 -16.565 7.139 1.00 95.50 226 LEU A C 1
ATOM 1711 O O . LEU A 1 226 ? -0.287 -17.371 6.494 1.00 95.50 226 LEU A O 1
ATOM 1715 N N . HIS A 1 227 ? -1.208 -16.735 8.440 1.00 96.19 227 HIS A N 1
ATOM 1716 C CA . HIS A 1 227 ? -0.650 -17.842 9.219 1.00 96.19 227 HIS A CA 1
ATOM 1717 C C . HIS A 1 227 ? -1.155 -19.217 8.752 1.00 96.19 227 HIS A C 1
ATOM 1719 O O . HIS A 1 227 ? -0.368 -20.161 8.721 1.00 96.19 227 HIS A O 1
ATOM 1725 N N . GLN A 1 228 ? -2.403 -19.331 8.283 1.00 96.06 228 GLN A N 1
ATOM 1726 C CA . GLN A 1 228 ? -2.923 -20.543 7.628 1.00 96.06 228 GLN A CA 1
ATOM 1727 C C . GLN A 1 228 ? -2.138 -20.923 6.354 1.00 96.06 228 GLN A C 1
ATOM 1729 O O . GLN A 1 228 ? -2.110 -22.093 5.971 1.00 96.06 228 GLN A O 1
ATOM 1734 N N . LYS A 1 229 ? -1.459 -19.959 5.715 1.00 95.06 229 LYS A N 1
ATOM 1735 C CA . LYS A 1 229 ? -0.539 -20.164 4.582 1.00 95.06 229 LYS A CA 1
ATOM 1736 C C . LYS A 1 229 ? 0.940 -20.262 4.999 1.00 95.06 229 LYS A C 1
ATOM 1738 O O . LYS A 1 229 ? 1.804 -20.313 4.130 1.00 95.06 229 LYS A O 1
ATOM 1743 N N . ASN A 1 230 ? 1.240 -20.298 6.303 1.00 95.25 230 ASN A N 1
ATOM 1744 C CA . ASN A 1 230 ? 2.578 -20.166 6.909 1.00 95.25 230 ASN A CA 1
ATOM 1745 C C . ASN A 1 230 ? 3.285 -18.818 6.636 1.00 95.25 230 ASN A C 1
ATOM 1747 O O . ASN A 1 230 ? 4.485 -18.685 6.864 1.00 95.25 230 ASN A O 1
ATOM 1751 N N . ILE A 1 231 ? 2.552 -17.799 6.179 1.00 94.44 231 ILE A N 1
ATOM 1752 C CA . ILE A 1 231 ? 3.099 -16.482 5.839 1.00 94.44 231 ILE A CA 1
ATOM 1753 C C . ILE A 1 231 ? 3.176 -15.623 7.107 1.00 94.44 231 ILE A C 1
ATOM 1755 O O . ILE A 1 231 ? 2.164 -15.359 7.753 1.00 94.44 231 ILE A O 1
ATOM 1759 N N . VAL A 1 232 ? 4.370 -15.130 7.447 1.00 94.50 232 VAL A N 1
ATOM 1760 C CA . VAL A 1 232 ? 4.598 -14.260 8.614 1.00 94.50 232 VAL A CA 1
ATOM 1761 C C . VAL A 1 232 ? 5.044 -12.875 8.150 1.00 94.50 232 VAL A C 1
ATOM 1763 O O . VAL A 1 232 ? 6.124 -12.720 7.585 1.00 94.50 232 VAL A O 1
ATOM 1766 N N . HIS A 1 233 ? 4.238 -11.843 8.419 1.00 93.38 233 HIS A N 1
ATOM 1767 C CA . HIS A 1 233 ? 4.490 -10.477 7.925 1.00 93.38 233 HIS A CA 1
ATOM 1768 C C . HIS A 1 233 ? 5.735 -9.799 8.535 1.00 93.38 233 HIS A C 1
ATOM 1770 O O . HIS A 1 233 ? 6.376 -8.976 7.887 1.00 93.38 233 HIS 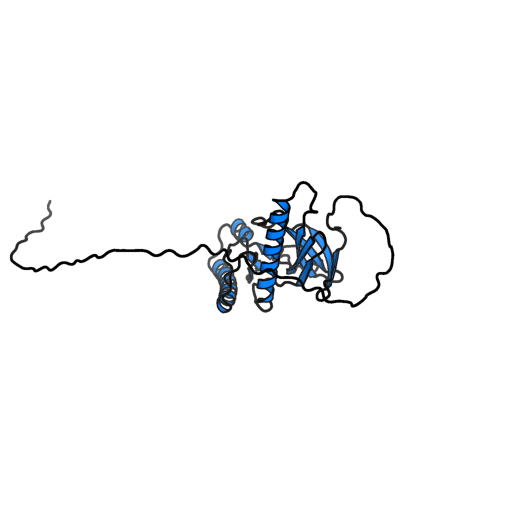A O 1
ATOM 1776 N N . ARG A 1 234 ? 6.071 -10.142 9.789 1.00 93.25 234 ARG A N 1
ATOM 1777 C CA . ARG A 1 234 ? 7.169 -9.610 10.636 1.00 93.25 234 ARG A CA 1
ATOM 1778 C C . ARG A 1 234 ? 7.163 -8.097 10.934 1.00 93.25 234 ARG A C 1
ATOM 1780 O O . ARG A 1 234 ? 7.568 -7.729 12.029 1.00 93.25 234 ARG A O 1
ATOM 1787 N N . ASP A 1 235 ? 6.660 -7.237 10.048 1.00 91.38 235 ASP A N 1
ATOM 1788 C CA . ASP A 1 235 ? 6.578 -5.775 10.238 1.00 91.38 235 ASP A CA 1
ATOM 1789 C C . ASP A 1 235 ? 5.122 -5.295 10.436 1.00 91.38 235 ASP A C 1
ATOM 1791 O O . ASP A 1 235 ? 4.589 -4.504 9.658 1.00 91.38 235 ASP A O 1
ATOM 1795 N N . LEU A 1 236 ? 4.416 -5.840 11.435 1.00 93.94 236 LEU A N 1
ATOM 1796 C CA . LEU A 1 236 ? 3.045 -5.421 11.768 1.00 93.94 236 LEU A CA 1
ATOM 1797 C C . LEU A 1 236 ? 3.064 -4.193 12.690 1.00 93.94 236 LEU A C 1
ATOM 1799 O O . LEU A 1 236 ? 3.426 -4.286 13.861 1.00 93.94 236 LEU A O 1
ATOM 1803 N N . LYS A 1 237 ? 2.646 -3.039 12.160 1.00 92.62 237 LYS A N 1
ATOM 1804 C CA . LYS A 1 237 ? 2.544 -1.757 12.879 1.00 92.62 237 LYS A CA 1
ATOM 1805 C C . LYS A 1 237 ? 1.462 -0.873 12.261 1.00 92.62 237 LYS A C 1
ATOM 1807 O O . LYS A 1 237 ? 1.170 -1.010 11.076 1.00 92.62 237 LYS A O 1
ATOM 1812 N N . LEU A 1 238 ? 0.922 0.077 13.031 1.00 94.38 238 LEU A N 1
ATOM 1813 C CA . LEU A 1 238 ? -0.173 0.960 12.587 1.00 94.38 238 LEU A CA 1
ATOM 1814 C C . LEU A 1 238 ? 0.150 1.714 11.284 1.00 94.38 238 LEU A C 1
ATOM 1816 O O . LEU A 1 238 ? -0.729 1.912 10.455 1.00 94.38 238 LEU A O 1
ATOM 1820 N N . GLY A 1 239 ? 1.409 2.111 11.078 1.00 92.12 239 GLY A N 1
ATOM 1821 C CA . GLY A 1 239 ? 1.826 2.816 9.865 1.00 92.12 239 GLY A CA 1
ATOM 1822 C C . GLY A 1 239 ? 1.888 1.946 8.604 1.00 92.12 239 GLY A C 1
ATOM 1823 O O . GLY A 1 239 ? 1.934 2.498 7.510 1.00 92.12 239 GLY A O 1
ATOM 1824 N N . ASN A 1 240 ? 1.836 0.618 8.747 1.00 93.56 240 ASN A N 1
ATOM 1825 C CA . ASN A 1 240 ? 1.690 -0.357 7.659 1.00 93.56 240 ASN A CA 1
ATOM 1826 C C . ASN A 1 240 ? 0.223 -0.810 7.492 1.00 93.56 240 ASN A C 1
ATOM 1828 O O . ASN A 1 240 ? -0.038 -1.865 6.919 1.00 93.56 240 ASN A O 1
ATOM 1832 N N . MET A 1 241 ? -0.740 -0.052 8.026 1.00 95.25 241 MET A N 1
ATOM 1833 C CA . MET A 1 241 ? -2.167 -0.368 7.962 1.00 95.25 241 MET A CA 1
ATOM 1834 C C . MET A 1 241 ? -2.963 0.827 7.432 1.00 95.25 241 MET A C 1
ATOM 1836 O O . MET A 1 241 ? -2.758 1.962 7.867 1.00 95.25 241 MET A O 1
ATOM 1840 N N . VAL A 1 242 ? -3.903 0.575 6.521 1.00 95.44 242 VAL A N 1
ATOM 1841 C CA . VAL A 1 242 ? -4.890 1.567 6.061 1.00 95.44 242 VAL A CA 1
ATOM 1842 C C . VAL A 1 242 ? -6.281 1.142 6.502 1.00 95.44 242 VAL A C 1
ATOM 1844 O O . VAL A 1 242 ? -6.697 0.006 6.278 1.00 95.44 242 VAL A O 1
ATOM 1847 N N . LEU A 1 243 ? -6.995 2.076 7.126 1.00 94.44 243 LEU A N 1
ATOM 1848 C CA . LEU A 1 243 ? -8.381 1.935 7.538 1.00 94.44 243 LEU A CA 1
ATOM 1849 C C . LEU A 1 243 ? -9.303 2.398 6.403 1.00 94.44 243 LEU A C 1
ATOM 1851 O O . LEU A 1 243 ? -9.208 3.536 5.952 1.00 94.44 243 LEU A O 1
ATOM 1855 N N . ASN A 1 244 ? -10.227 1.532 5.992 1.00 91.56 244 ASN A N 1
ATOM 1856 C CA . ASN A 1 244 ? -11.379 1.860 5.155 1.00 91.56 244 ASN A CA 1
ATOM 1857 C C . ASN A 1 244 ? -12.651 1.693 5.995 1.00 91.56 244 ASN A C 1
ATOM 1859 O O . ASN A 1 244 ? -13.239 0.605 6.048 1.00 91.56 244 ASN A O 1
ATOM 1863 N N . ARG A 1 245 ? -13.042 2.766 6.696 1.00 83.06 245 ARG A N 1
ATOM 1864 C CA . ARG A 1 245 ? -14.137 2.839 7.692 1.00 83.06 245 ARG A CA 1
ATOM 1865 C C . ARG A 1 245 ? -13.981 1.890 8.893 1.00 83.06 245 ARG A C 1
ATOM 1867 O O . ARG A 1 245 ? -13.859 2.354 10.018 1.00 83.06 245 ARG A O 1
ATOM 1874 N N . ARG A 1 246 ? -14.015 0.578 8.647 1.00 79.00 246 ARG A N 1
ATOM 1875 C CA . ARG A 1 246 ? -13.890 -0.531 9.616 1.00 79.00 246 ARG A CA 1
ATOM 1876 C C . ARG A 1 246 ? -12.985 -1.671 9.134 1.00 79.00 246 ARG A C 1
ATOM 1878 O O . ARG A 1 246 ? -12.560 -2.481 9.949 1.00 79.00 246 ARG A O 1
ATOM 1885 N N . TYR A 1 247 ? -12.696 -1.741 7.835 1.00 87.25 247 TYR A N 1
ATOM 1886 C CA . TYR A 1 247 ? -11.810 -2.750 7.256 1.00 87.25 247 TYR A CA 1
ATOM 1887 C C . TYR A 1 247 ? -10.361 -2.266 7.277 1.00 87.25 247 TYR A C 1
ATOM 1889 O O . TYR A 1 247 ? -10.104 -1.087 7.031 1.00 87.25 247 TYR A O 1
ATOM 1897 N N . VAL A 1 248 ? -9.421 -3.172 7.541 1.00 92.81 248 VAL A N 1
ATOM 1898 C CA . VAL A 1 248 ? -7.982 -2.883 7.569 1.00 92.81 248 VAL A CA 1
ATOM 1899 C C . VAL A 1 248 ? -7.274 -3.582 6.412 1.00 92.81 248 VAL A C 1
ATOM 1901 O O . VAL A 1 248 ? -7.359 -4.801 6.277 1.00 92.81 248 VAL A O 1
ATOM 1904 N N . TYR A 1 249 ? -6.529 -2.809 5.622 1.00 92.50 249 TYR A N 1
ATOM 1905 C CA . TYR A 1 249 ? -5.579 -3.312 4.629 1.00 92.50 249 TYR A CA 1
ATOM 1906 C C . TYR A 1 249 ? -4.165 -3.309 5.214 1.00 92.50 249 TYR A C 1
ATOM 1908 O O . TYR A 1 249 ? -3.738 -2.292 5.767 1.00 92.50 249 TYR A O 1
ATOM 1916 N N . ILE A 1 250 ? -3.439 -4.420 5.081 1.00 91.31 250 ILE A N 1
ATOM 1917 C CA . ILE A 1 250 ? -2.039 -4.565 5.509 1.00 91.31 250 ILE A CA 1
ATOM 1918 C C . ILE A 1 250 ? -1.101 -4.280 4.325 1.00 91.31 250 ILE A C 1
ATOM 1920 O O . ILE A 1 250 ? -1.344 -4.720 3.199 1.00 91.31 250 ILE A O 1
ATOM 1924 N N . LEU A 1 251 ? -0.039 -3.516 4.588 1.00 86.75 251 LEU A N 1
ATOM 1925 C CA . LEU A 1 251 ? 0.920 -2.981 3.616 1.00 86.75 251 LEU A CA 1
ATOM 1926 C C . LEU A 1 251 ? 2.371 -3.309 4.014 1.00 86.75 251 LEU A C 1
ATOM 1928 O O . LEU A 1 251 ? 2.634 -3.754 5.129 1.00 86.75 251 LEU A O 1
ATOM 1932 N N . SER A 1 252 ? 3.325 -2.974 3.137 1.00 82.81 252 SER A N 1
ATOM 1933 C CA . SER A 1 252 ? 4.775 -3.103 3.379 1.00 82.81 252 SER A CA 1
ATOM 1934 C C . SER A 1 252 ? 5.273 -4.553 3.488 1.00 82.81 252 SER A C 1
ATOM 1936 O O . SER A 1 252 ? 6.118 -4.878 4.324 1.00 82.81 252 SER A O 1
ATOM 1938 N N . TRP A 1 253 ? 4.817 -5.408 2.568 1.00 81.75 253 TRP A N 1
ATOM 1939 C CA . TRP A 1 253 ? 5.128 -6.845 2.469 1.00 81.75 253 TRP A CA 1
ATOM 1940 C C . TRP A 1 253 ? 6.615 -7.175 2.203 1.00 81.75 253 TRP A C 1
ATOM 1942 O O . TRP A 1 253 ? 7.004 -8.339 2.141 1.00 81.75 253 TRP A O 1
ATOM 1952 N N . TYR A 1 254 ? 7.470 -6.153 2.112 1.00 78.31 254 TYR A N 1
ATOM 1953 C CA . TYR A 1 254 ? 8.929 -6.226 1.998 1.00 78.31 254 TYR A CA 1
ATOM 1954 C C . TYR A 1 254 ? 9.600 -7.224 2.956 1.00 78.31 254 TYR A C 1
ATOM 1956 O O . TYR A 1 254 ? 10.572 -7.875 2.577 1.00 78.31 254 TYR A O 1
ATOM 1964 N N . TYR A 1 255 ? 9.108 -7.326 4.196 1.00 77.62 255 TYR A N 1
ATOM 1965 C CA . TYR A 1 255 ? 9.755 -8.063 5.288 1.00 77.62 255 TYR A CA 1
ATOM 1966 C C . TYR A 1 255 ? 9.090 -9.402 5.627 1.00 77.62 255 TYR A C 1
ATOM 1968 O O . TYR A 1 255 ? 9.345 -9.965 6.688 1.00 77.62 255 TYR A O 1
ATOM 1976 N N . VAL A 1 256 ? 8.286 -9.966 4.731 1.00 74.56 256 VAL A N 1
ATOM 1977 C CA . VAL A 1 256 ? 7.589 -11.245 4.949 1.00 74.56 256 VAL A CA 1
ATOM 1978 C C . VAL A 1 256 ? 8.559 -12.441 5.036 1.00 74.56 256 VAL A C 1
ATOM 1980 O O . VAL A 1 256 ? 9.693 -12.369 4.558 1.00 74.56 256 VAL A O 1
ATOM 1983 N N . HIS A 1 257 ? 8.135 -13.526 5.690 1.00 77.00 257 HIS A N 1
ATOM 1984 C CA . HIS A 1 257 ? 8.760 -14.856 5.699 1.00 77.00 257 HIS A CA 1
ATOM 1985 C C . HIS A 1 257 ? 7.720 -15.922 5.317 1.00 77.00 257 HIS A C 1
ATOM 1987 O O . HIS A 1 257 ? 6.536 -15.771 5.630 1.00 77.00 257 HIS A O 1
ATOM 1993 N N . MET A 1 258 ? 8.201 -16.969 4.645 1.00 74.25 258 MET A N 1
ATOM 1994 C CA . MET A 1 258 ? 7.548 -18.235 4.281 1.00 74.25 258 MET A CA 1
ATOM 1995 C C . MET A 1 258 ? 8.486 -19.397 4.614 1.00 74.25 258 MET A C 1
ATOM 1997 O O . MET A 1 258 ? 9.712 -19.117 4.618 1.00 74.25 258 MET A O 1
#

InterPro domains:
  IPR000719 Protein kinase domain [PF00069] (141-245)
  IPR000719 Protein kinase domain [PS50011] (73-258)
  IPR000719 Prote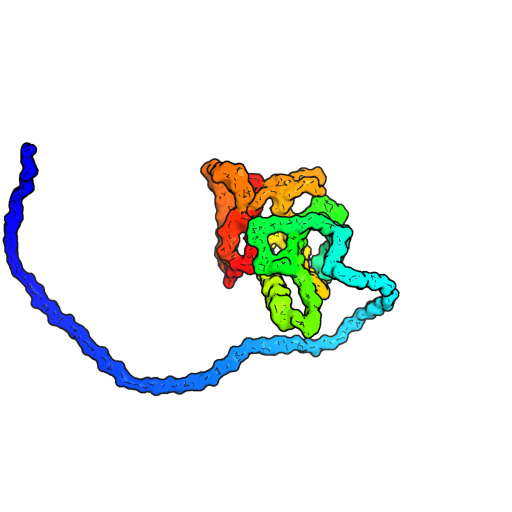in kinase domain [SM00220] (95-254)
  IPR008271 Serine/threonine-protein kinase, active site [PS00108] (231-243)
  IPR011009 Protein kinase-like domain superfamily [SSF56112] (104-251)
  IPR024104 Pseudokinase tribbles family/serine-threonine-protein kinase 40 [PTHR22961] (52-246)

Sequence (258 aa):
MSLSTSPTQRSTVASSPSVAPPLQQSLRDPTPSSASTSPPNVSYRTTSSSTILLPPNSSRGIVGNDRLDPSRLSLNNGIHHGDYIIGPLVQPVNGTPVKNISEYIAKKEGTDDFVVLKVLTLGNGGPGDGGDHATNDNQGRMLLYNELSVLSLLQDQPGVIHQHGFFCERNYVILVLDCVVGHNYDNKGHYKDLENLQHYVIRQKKLAEGEALEIFSSALATVDALHQKNIVHRDLKLGNMVLNRRYVYILSWYYVHM

Organism: Geodia barretti (NCBI:txid519541)

Secondary structure (DSSP, 8-state):
-------------------------------------PPP------------PPPP-------S--PPPSS-EEEE-SS-EEEEEEEEEE--TT--SSTTEEEEEEEETTSS-EEEEEEEEPP---TT-TTHHHHHHHHHHHHHHHHHHHHHT-TT-TTBPPEEEEEE-SSEEEEEEE--S--S-SSS-SSTTEEEHHHHHHHHSS--HHHHHHHHHHHHHHHHHHHHTT-B-S---GGGEEEETTEEEE--GGG-B-

Radius of gyration: 30.52 Å; chains: 1; bounding box: 60×56×114 Å

pLDDT: mean 72.9, std 26.53, range [23.0, 97.25]